Protein AF-A0A957DZ44-F1 (afdb_monomer_lite)

pLDDT: mean 75.0, std 18.74, range [23.91, 95.56]

Radius of gyration: 22.7 Å; chains: 1; bounding box: 51×48×55 Å

Foldseek 3Di:
DPPVVVLVVQLVVLLVVLCVVPNPVCSVVLVVLVVVCVVVCNLVVVCVPDVPDDSSNQSVQLSVLCVVCVVLLCCVQPVVPPVSPVVVLVVQLVLLLVVVVLVVDDPDVVSSVVSNVLSVVLSVCSSVDDDSSSDDDVVVSSVSSVVSSVVVVVVVVVVPPDDPDPPDDDPDDPPPDDDPPPPDAPPPVVVVVLLLVLLVPQPDPLLSVLCCCCPSVVDQLCRVCVVVVHDSVVSVVSPVVSVVSSVVSCVVVVNDPPPDDPDD

Secondary structure (DSSP, 8-state):
--HHHHHHHHHHHHHHHHHHHH-TTTHHHHHHHHHHHHHTTHHHHHHHT-TT--HHHHHHHHHHHHHHHHHHHHIIIII--HHHHHHHHHHHHHHHHHHHHHTT--SSHHHHHHHHHHHHHHHHHHHHSPP-SSS-HHHHHHHHHHHHHHHHHHHHHHHT---SS------SSTTSS-----SS-HHHHHHHHHHHHHHHT-S-HHHHHHHIIIIIS---HHHHHHHHT--HHHHHHHHHHHHHHHHHHHHHTT----S-----

Structure (mmCIF, N/CA/C/O backbone):
data_AF-A0A957DZ44-F1
#
_entry.id   AF-A0A957DZ44-F1
#
loop_
_atom_site.group_PDB
_atom_site.id
_atom_site.type_symbol
_atom_site.label_atom_id
_atom_site.label_alt_id
_atom_site.label_comp_id
_atom_site.label_asym_id
_atom_site.label_entity_id
_atom_site.label_seq_id
_atom_site.pdbx_PDB_ins_code
_atom_site.Cartn_x
_atom_site.Cartn_y
_atom_site.Cartn_z
_atom_site.occupancy
_atom_site.B_iso_or_equiv
_atom_site.auth_seq_id
_atom_site.auth_comp_id
_atom_site.auth_asym_id
_atom_site.auth_atom_id
_atom_site.pdbx_PDB_model_num
ATOM 1 N N . MET A 1 1 ? -19.152 -10.278 29.267 1.00 53.66 1 MET A N 1
ATOM 2 C CA . MET A 1 1 ? -18.902 -9.366 28.132 1.00 53.66 1 MET A CA 1
ATOM 3 C C . MET A 1 1 ? -18.167 -10.138 27.059 1.00 53.66 1 MET A C 1
ATOM 5 O O . MET A 1 1 ? -17.156 -10.763 27.372 1.00 53.66 1 MET A O 1
ATOM 9 N N . CYS A 1 2 ? -18.696 -10.169 25.838 1.00 64.88 2 CYS A N 1
ATOM 10 C CA . CYS A 1 2 ? -17.994 -10.768 24.706 1.00 64.88 2 CYS A CA 1
ATOM 11 C C . CYS A 1 2 ? -16.771 -9.906 24.357 1.00 64.88 2 CYS A C 1
ATOM 13 O O . CYS A 1 2 ? -16.787 -8.695 24.560 1.00 64.88 2 CYS A O 1
ATOM 15 N N . LYS A 1 3 ? -15.705 -10.505 23.805 1.00 66.00 3 LYS A N 1
ATOM 16 C CA . LYS A 1 3 ? -14.488 -9.772 23.383 1.00 66.00 3 LYS A CA 1
ATOM 17 C C . LYS A 1 3 ? -14.791 -8.584 22.456 1.00 66.00 3 LYS A C 1
ATOM 19 O O . LYS A 1 3 ? -14.059 -7.603 22.467 1.00 66.00 3 LYS A O 1
ATOM 24 N N . ASN A 1 4 ? -15.872 -8.681 21.684 1.00 68.69 4 ASN A N 1
ATOM 25 C CA . ASN A 1 4 ? -16.309 -7.640 20.761 1.00 68.69 4 ASN A CA 1
ATOM 26 C C . ASN A 1 4 ? -16.889 -6.410 21.489 1.00 68.69 4 ASN A C 1
ATOM 28 O O . ASN A 1 4 ? -16.606 -5.282 21.103 1.00 68.69 4 ASN A O 1
ATOM 32 N N . ASP A 1 5 ? -17.609 -6.619 22.597 1.00 76.00 5 ASP A N 1
ATOM 33 C CA . ASP A 1 5 ? -18.188 -5.534 23.404 1.00 76.00 5 ASP A CA 1
ATOM 34 C C . ASP A 1 5 ? -17.088 -4.698 24.077 1.00 76.00 5 ASP A C 1
ATOM 36 O O . ASP A 1 5 ? -17.188 -3.477 24.178 1.00 76.00 5 ASP A O 1
ATOM 40 N N . VAL A 1 6 ? -16.007 -5.363 24.504 1.00 80.19 6 VAL A N 1
ATOM 41 C CA . VAL A 1 6 ? -14.833 -4.708 25.105 1.00 80.19 6 VAL A CA 1
ATOM 42 C C . VAL A 1 6 ? -14.108 -3.851 24.068 1.00 80.19 6 VAL A C 1
ATOM 44 O O . VAL A 1 6 ? -13.808 -2.691 24.336 1.00 80.19 6 VAL A O 1
ATOM 47 N N . LEU A 1 7 ? -13.887 -4.386 22.862 1.00 78.88 7 LEU A N 1
ATOM 48 C CA . LEU A 1 7 ? -13.234 -3.649 21.780 1.00 78.88 7 LEU A CA 1
ATOM 49 C C . LEU A 1 7 ? -14.048 -2.417 21.358 1.00 78.88 7 LEU A C 1
ATOM 51 O O . LEU A 1 7 ? -13.484 -1.340 21.182 1.00 78.88 7 LEU A O 1
ATOM 55 N N . GLN A 1 8 ? -15.369 -2.549 21.227 1.00 81.19 8 GLN A N 1
ATOM 56 C CA . GLN A 1 8 ? -16.239 -1.418 20.891 1.00 81.19 8 GLN A CA 1
ATOM 57 C C . GLN A 1 8 ? -16.204 -0.321 21.959 1.00 81.19 8 GLN A C 1
ATOM 59 O O . GLN A 1 8 ? -16.121 0.860 21.619 1.00 81.19 8 GLN A O 1
ATOM 64 N N . PHE A 1 9 ? -16.210 -0.696 23.239 1.00 84.81 9 PHE A N 1
ATOM 65 C CA . PHE A 1 9 ? -16.099 0.260 24.338 1.00 84.81 9 PHE A CA 1
ATOM 66 C C . PHE A 1 9 ? -14.750 1.000 24.333 1.00 84.81 9 PHE A C 1
ATOM 68 O O . PHE A 1 9 ? -14.717 2.223 24.477 1.00 84.81 9 PHE A O 1
ATOM 75 N N . GLU A 1 10 ? -13.642 0.288 24.102 1.00 86.88 10 GLU A N 1
ATOM 76 C CA . GLU A 1 10 ? -12.309 0.894 23.977 1.00 86.88 10 GLU A CA 1
ATOM 77 C C . GLU A 1 10 ? -12.211 1.865 22.791 1.00 86.88 10 GLU A C 1
ATOM 79 O O . GLU A 1 10 ? -11.598 2.930 22.908 1.00 86.88 10 GLU A O 1
ATOM 84 N N . LEU A 1 11 ? -12.825 1.521 21.655 1.00 86.06 11 LEU A N 1
ATOM 85 C CA . LEU A 1 11 ? -12.879 2.397 20.484 1.00 86.06 11 LEU A CA 1
ATOM 86 C C . LEU A 1 11 ? -13.676 3.674 20.775 1.00 86.06 11 LEU A C 1
ATOM 88 O O . LEU A 1 11 ? -13.243 4.757 20.381 1.00 86.06 11 LEU A O 1
ATOM 92 N N . GLU A 1 12 ? -14.793 3.576 21.498 1.00 86.69 12 GLU A N 1
ATOM 93 C CA . GLU A 1 12 ? -15.619 4.743 21.823 1.00 86.69 12 GLU A CA 1
ATOM 94 C C . GLU A 1 12 ? -14.901 5.720 22.760 1.00 86.69 12 GLU A C 1
ATOM 96 O O . GLU A 1 12 ? -14.886 6.926 22.500 1.00 86.69 12 GLU A O 1
ATOM 101 N N . GLN A 1 13 ? -14.208 5.210 23.783 1.00 86.44 13 GLN A N 1
ATOM 102 C CA . GLN A 1 13 ? -13.349 6.048 24.626 1.00 86.44 13 GLN A CA 1
ATOM 103 C C . GLN A 1 13 ? -12.224 6.710 23.819 1.00 86.44 13 GLN A C 1
ATOM 105 O O . GLN A 1 13 ? -11.903 7.883 24.027 1.00 86.44 13 GLN A O 1
ATOM 110 N N . ALA A 1 14 ? -11.636 5.985 22.866 1.00 87.75 14 ALA A N 1
ATOM 111 C CA . ALA A 1 14 ? -10.585 6.530 22.018 1.00 87.75 14 ALA A CA 1
ATOM 112 C C . ALA A 1 14 ? -11.094 7.648 21.093 1.00 87.75 14 ALA A C 1
ATOM 114 O O . ALA A 1 14 ? -10.379 8.630 20.884 1.00 87.75 14 ALA A O 1
ATOM 115 N N . PHE A 1 15 ? -12.323 7.549 20.574 1.00 88.00 15 PHE A N 1
ATOM 116 C CA . PHE A 1 15 ? -12.924 8.623 19.779 1.00 88.00 15 PHE A CA 1
ATOM 117 C C . PHE A 1 15 ? -13.171 9.888 20.601 1.00 88.00 15 PHE A C 1
ATOM 119 O O . PHE A 1 15 ? -12.914 10.979 20.095 1.00 88.00 15 PHE A O 1
ATOM 126 N N . GLN A 1 16 ? -13.600 9.761 21.860 1.00 86.44 16 GLN A N 1
ATOM 127 C CA . GLN A 1 16 ? -13.760 10.912 22.758 1.00 86.44 16 GLN A CA 1
ATOM 128 C C . GLN A 1 16 ? -12.425 11.625 23.006 1.00 86.44 16 GLN A C 1
ATOM 130 O O . GLN A 1 16 ? -12.362 12.851 22.938 1.00 86.44 16 GLN A O 1
ATOM 135 N N . ALA A 1 17 ? -11.342 10.870 23.213 1.00 86.00 17 ALA A N 1
ATOM 136 C CA . ALA A 1 17 ? -10.004 11.444 23.358 1.00 86.00 17 ALA A CA 1
ATOM 137 C C . ALA A 1 17 ? -9.541 12.167 22.077 1.00 86.00 17 ALA A C 1
ATOM 139 O O . ALA A 1 17 ? -9.053 13.292 22.138 1.00 86.00 17 ALA A O 1
ATOM 140 N N . VAL A 1 18 ? -9.756 11.568 20.899 1.00 86.75 18 VAL A N 1
ATOM 141 C CA . VAL A 1 18 ? -9.413 12.208 19.615 1.00 86.75 18 VAL A CA 1
ATOM 142 C C . VAL A 1 18 ? -10.261 13.455 19.347 1.00 86.75 18 VAL A C 1
ATOM 144 O O . VAL A 1 18 ? -9.745 14.416 18.780 1.00 86.75 18 VAL A O 1
ATOM 147 N N . ALA A 1 19 ? -11.527 13.480 19.772 1.00 86.50 19 ALA A N 1
ATOM 148 C CA . ALA A 1 19 ? -12.392 14.655 19.649 1.00 86.50 19 ALA A CA 1
ATOM 149 C C . ALA A 1 19 ? -11.827 15.865 20.409 1.00 86.50 19 ALA A C 1
ATOM 151 O O . ALA A 1 19 ? -11.846 16.980 19.888 1.00 86.50 19 ALA A O 1
ATOM 152 N N . GLN A 1 20 ? -11.275 15.630 21.604 1.00 83.94 20 GLN A N 1
ATOM 153 C CA . GLN A 1 20 ? -10.629 16.667 22.412 1.00 83.94 20 GLN A CA 1
ATOM 154 C C . GLN A 1 20 ? -9.322 17.172 21.781 1.00 83.94 20 GLN A C 1
ATOM 156 O O . GLN A 1 20 ? -9.019 18.357 21.875 1.00 83.94 20 GLN A O 1
ATOM 161 N N . GLU A 1 21 ? -8.560 16.297 21.119 1.00 82.19 21 GLU A N 1
ATOM 162 C CA . GLU A 1 21 ? -7.249 16.634 20.543 1.00 82.19 21 GLU A CA 1
ATOM 163 C C . GLU A 1 21 ? -7.322 17.256 19.136 1.00 82.19 21 GLU A C 1
ATOM 165 O O . GLU A 1 21 ? -6.527 18.137 18.812 1.00 82.19 21 GLU A O 1
ATOM 170 N N . GLN A 1 22 ? -8.231 16.788 18.273 1.00 78.06 22 GLN A N 1
ATOM 171 C CA . GLN A 1 22 ? -8.269 17.149 16.843 1.00 78.06 22 GLN A CA 1
ATOM 172 C C . GLN A 1 22 ? -9.536 17.904 16.419 1.00 78.06 22 GLN A C 1
ATOM 174 O O . GLN A 1 22 ? -9.674 18.261 15.245 1.00 78.06 22 GLN A O 1
ATOM 179 N N . GLY A 1 23 ? -10.440 18.173 17.364 1.00 78.00 23 GLY A N 1
ATOM 180 C CA . GLY A 1 23 ? -11.720 18.832 17.127 1.00 78.00 23 GLY A CA 1
ATOM 181 C C . GLY A 1 23 ? -12.805 17.881 16.611 1.00 78.00 23 GLY A C 1
ATOM 182 O O . GLY A 1 23 ? -12.545 16.891 15.922 1.00 78.00 23 GLY A O 1
ATOM 183 N N . GLU A 1 24 ? -14.060 18.206 16.921 1.00 81.56 24 GLU A N 1
ATOM 184 C CA . GLU A 1 24 ? -15.216 17.333 16.667 1.00 81.56 24 GLU A CA 1
ATOM 185 C C . GLU A 1 24 ? -15.481 17.065 15.176 1.00 81.56 24 GLU A C 1
ATOM 187 O O . GLU A 1 24 ? -16.053 16.038 14.816 1.00 81.56 24 GLU A O 1
ATOM 192 N N . THR A 1 25 ? -15.020 17.940 14.279 1.00 82.81 25 THR A N 1
ATOM 193 C CA . THR A 1 25 ? -15.300 17.847 12.836 1.00 82.81 25 THR A CA 1
ATOM 194 C C . THR A 1 25 ? -14.556 16.708 12.133 1.00 82.81 25 THR A C 1
ATOM 196 O O . THR A 1 25 ? -15.038 16.197 11.122 1.00 82.81 25 THR A O 1
ATOM 199 N N . ALA A 1 26 ? -13.404 16.267 12.652 1.00 82.31 26 ALA A N 1
ATOM 200 C CA . ALA A 1 26 ? -12.625 15.168 12.069 1.00 82.31 26 ALA A CA 1
ATOM 201 C C . ALA A 1 26 ? -13.105 13.778 12.529 1.00 82.31 26 ALA A C 1
ATOM 203 O O . ALA A 1 26 ? -12.857 12.775 11.850 1.00 82.31 26 ALA A O 1
ATOM 204 N N . VAL A 1 27 ? -13.811 13.713 13.661 1.00 88.75 27 VAL A N 1
ATOM 205 C CA . VAL A 1 27 ? -14.208 12.463 14.325 1.00 88.75 27 VAL A CA 1
ATOM 206 C C . VAL A 1 27 ? -15.116 11.588 13.454 1.00 88.75 27 VAL A C 1
ATOM 208 O O . VAL A 1 27 ? -14.831 10.393 13.363 1.00 88.75 27 VAL A O 1
ATOM 211 N N . PRO A 1 28 ? -16.142 12.108 12.744 1.00 90.69 28 PRO A N 1
ATOM 212 C CA . PRO A 1 28 ? -16.987 11.271 11.890 1.00 90.69 28 PRO A CA 1
ATOM 213 C C . PRO A 1 28 ? -16.202 10.576 10.768 1.00 90.69 28 PRO A C 1
ATOM 215 O O . PRO A 1 28 ? -16.413 9.392 10.497 1.00 90.69 28 PRO A O 1
ATOM 218 N N . ALA A 1 29 ? -15.254 11.288 10.146 1.00 89.06 29 ALA A N 1
ATOM 219 C CA . ALA A 1 29 ? -14.416 10.742 9.082 1.00 89.06 29 ALA A CA 1
ATOM 220 C C . ALA A 1 29 ? -13.466 9.658 9.615 1.00 89.06 29 ALA A C 1
ATOM 222 O O . ALA A 1 29 ? -13.389 8.566 9.048 1.00 89.06 29 ALA A O 1
ATOM 223 N N . ILE A 1 30 ? -12.798 9.923 10.742 1.00 90.62 30 ILE A N 1
ATOM 224 C CA . ILE A 1 30 ? -11.904 8.959 11.400 1.00 90.62 30 ILE A CA 1
ATOM 225 C C . ILE A 1 30 ? -12.689 7.725 11.859 1.00 90.62 30 ILE A C 1
ATOM 227 O O . ILE A 1 30 ? -12.254 6.602 11.610 1.00 90.62 30 ILE A O 1
ATOM 231 N N . ARG A 1 31 ? -13.875 7.906 12.451 1.00 91.25 31 ARG A N 1
ATOM 232 C CA . ARG A 1 31 ? -14.763 6.805 12.848 1.00 91.25 31 ARG A CA 1
ATOM 233 C C . ARG A 1 31 ? -15.129 5.933 11.652 1.00 91.25 31 ARG A C 1
ATOM 235 O O . ARG A 1 31 ? -14.992 4.716 11.732 1.00 91.25 31 ARG A O 1
ATOM 242 N N . SER A 1 32 ? -15.515 6.537 10.527 1.00 90.69 32 SER A N 1
ATOM 243 C CA . SER A 1 32 ? -15.778 5.795 9.289 1.00 90.69 32 SER A CA 1
ATOM 244 C C . SER A 1 32 ? -14.557 4.977 8.844 1.00 90.69 32 SER A C 1
ATOM 246 O O . SER A 1 32 ? -14.707 3.823 8.445 1.00 90.69 32 SER A O 1
ATOM 248 N N . ILE A 1 33 ? -13.345 5.540 8.909 1.00 88.00 33 ILE A N 1
ATOM 249 C CA . ILE A 1 33 ? -12.102 4.838 8.535 1.00 88.00 33 ILE A CA 1
ATOM 250 C C . ILE A 1 33 ? -11.857 3.636 9.449 1.00 88.00 33 ILE A C 1
ATOM 252 O O . ILE A 1 33 ? -11.597 2.540 8.955 1.00 88.00 33 ILE A O 1
ATOM 256 N N . ILE A 1 34 ? -11.981 3.826 10.761 1.00 88.25 34 ILE A N 1
ATOM 257 C CA . ILE A 1 34 ? -11.774 2.775 11.761 1.00 88.25 34 ILE A CA 1
ATOM 258 C C . ILE A 1 34 ? -12.770 1.630 11.583 1.00 88.25 34 ILE A C 1
ATOM 260 O O . ILE A 1 34 ? -12.346 0.479 11.562 1.00 88.25 34 ILE A O 1
ATOM 264 N N . LEU A 1 35 ? -14.057 1.925 11.387 1.00 84.25 35 LEU A N 1
ATOM 265 C CA . LEU A 1 35 ? -15.070 0.890 11.159 1.00 84.25 35 LEU A CA 1
ATOM 266 C C . LEU A 1 35 ? -14.764 0.075 9.899 1.00 84.25 35 LEU A C 1
ATOM 268 O O . LEU A 1 35 ? -14.750 -1.148 9.950 1.00 84.25 35 LEU A O 1
ATOM 272 N N . THR A 1 36 ? -14.388 0.731 8.795 1.00 78.50 36 THR A N 1
ATOM 273 C CA . THR A 1 36 ? -13.967 0.004 7.586 1.00 78.50 36 THR A CA 1
ATOM 274 C C . THR A 1 36 ? -12.724 -0.856 7.830 1.00 78.50 36 THR A C 1
ATOM 276 O O . THR A 1 36 ? -12.618 -1.960 7.302 1.00 78.50 36 THR A O 1
ATOM 279 N N . ASN A 1 37 ? -11.757 -0.361 8.605 1.00 78.06 37 ASN A N 1
ATOM 280 C CA . ASN A 1 37 ? -10.547 -1.116 8.922 1.00 78.06 37 ASN A CA 1
ATOM 281 C C . ASN A 1 37 ? -10.847 -2.331 9.811 1.00 78.06 37 ASN A C 1
ATOM 283 O O . ASN A 1 37 ? -10.182 -3.356 9.650 1.00 78.06 37 ASN A O 1
ATOM 287 N N . LEU A 1 38 ? -11.826 -2.215 10.711 1.00 78.75 38 LEU A N 1
ATOM 288 C CA . LEU A 1 38 ? -12.334 -3.315 11.529 1.00 78.75 38 LEU A CA 1
ATOM 289 C C . LEU A 1 38 ? -12.990 -4.380 10.643 1.00 78.75 38 LEU A C 1
ATOM 291 O O . LEU A 1 38 ? -12.579 -5.532 10.675 1.00 78.75 38 LEU A O 1
ATOM 295 N N . ASP A 1 39 ? -13.904 -3.979 9.755 1.00 70.69 39 ASP A N 1
ATOM 296 C CA . ASP A 1 39 ? -14.574 -4.899 8.822 1.00 70.69 39 ASP A CA 1
ATOM 297 C C . ASP A 1 39 ? -13.577 -5.645 7.915 1.00 70.69 39 ASP A C 1
ATOM 299 O O . ASP A 1 39 ? -13.795 -6.789 7.518 1.00 70.69 39 ASP A O 1
ATOM 303 N N . GLN A 1 40 ? -12.449 -5.006 7.591 1.00 67.00 40 GLN A N 1
ATOM 304 C CA . GLN A 1 40 ? -11.365 -5.588 6.794 1.00 67.00 40 GLN A CA 1
ATOM 305 C C . GLN A 1 40 ? -10.357 -6.421 7.612 1.00 67.00 40 GLN A C 1
ATOM 307 O O . GLN A 1 40 ? -9.340 -6.851 7.059 1.00 67.00 40 GLN A O 1
ATOM 312 N N . GLY A 1 41 ? -10.581 -6.627 8.913 1.00 71.94 41 GLY A N 1
ATOM 313 C CA . GLY A 1 41 ? -9.709 -7.421 9.785 1.00 71.94 41 GLY A CA 1
ATOM 314 C C . GLY A 1 41 ? -8.360 -6.762 10.114 1.00 71.94 41 GLY A C 1
ATOM 315 O O . GLY A 1 41 ? -7.409 -7.426 10.552 1.00 71.94 41 GLY A O 1
ATOM 316 N N . ARG A 1 42 ? -8.200 -5.465 9.819 1.00 74.75 42 ARG A N 1
ATOM 317 C CA . ARG A 1 42 ? -6.905 -4.766 9.916 1.00 74.75 42 ARG A CA 1
ATOM 318 C C . ARG A 1 42 ? -6.550 -4.439 11.355 1.00 74.75 42 ARG A C 1
ATOM 320 O O . ARG A 1 42 ? -5.369 -4.482 11.703 1.00 74.75 42 ARG A O 1
ATOM 327 N N . ILE A 1 43 ? -7.553 -4.117 12.167 1.00 78.56 43 ILE A N 1
ATOM 328 C CA . ILE A 1 43 ? -7.370 -3.768 13.578 1.00 78.56 43 ILE A CA 1
ATOM 329 C C . ILE A 1 43 ? -6.950 -5.014 14.349 1.00 78.56 43 ILE A C 1
ATOM 331 O O . ILE A 1 43 ? -5.955 -4.987 15.066 1.00 78.56 43 ILE A O 1
ATOM 335 N N . GLU A 1 44 ? -7.625 -6.133 14.117 1.00 77.00 44 GLU A N 1
ATOM 336 C CA . GLU A 1 44 ? -7.326 -7.434 14.708 1.00 77.00 44 GLU A CA 1
ATOM 337 C C . GLU A 1 44 ? -5.923 -7.899 14.327 1.00 77.00 44 GLU A C 1
ATOM 339 O O . GLU A 1 44 ? -5.146 -8.305 15.190 1.00 77.00 44 GLU A O 1
ATOM 344 N N . THR A 1 45 ? -5.559 -7.767 13.047 1.00 70.31 45 THR A N 1
ATOM 345 C CA . THR A 1 45 ? -4.202 -8.078 12.580 1.00 70.31 45 THR A CA 1
ATOM 346 C C . THR A 1 45 ? -3.167 -7.186 13.267 1.00 70.31 45 THR A C 1
ATOM 348 O O . THR A 1 45 ? -2.112 -7.660 13.687 1.00 70.31 45 THR A O 1
ATOM 351 N N . TRP A 1 46 ? -3.447 -5.889 13.407 1.00 75.00 46 TRP A N 1
ATOM 352 C CA . TRP A 1 46 ? -2.527 -4.955 14.046 1.00 75.00 46 TRP A CA 1
ATOM 353 C C . TRP A 1 46 ? -2.353 -5.250 15.540 1.00 75.00 46 TRP A C 1
ATOM 355 O O . TRP A 1 46 ? -1.211 -5.287 16.001 1.00 75.00 46 TRP A O 1
ATOM 365 N N . LEU A 1 47 ? -3.441 -5.523 16.263 1.00 75.81 47 LEU A N 1
ATOM 366 C CA . LEU A 1 47 ? -3.426 -5.903 17.680 1.00 75.81 47 LEU A CA 1
ATOM 367 C C . LEU A 1 47 ? -2.717 -7.246 17.900 1.00 75.81 47 LEU A C 1
ATOM 369 O O . LEU A 1 47 ? -1.928 -7.383 18.828 1.00 75.81 47 LEU A O 1
ATOM 373 N N . GLY A 1 48 ? -2.920 -8.219 17.009 1.00 70.06 48 GLY A N 1
ATOM 374 C CA . GLY A 1 48 ? -2.323 -9.554 17.120 1.00 70.06 48 GLY A CA 1
ATOM 375 C C . GLY A 1 48 ? -0.808 -9.615 16.891 1.00 70.06 48 GLY A C 1
ATOM 376 O O . GLY A 1 48 ? -0.194 -10.640 17.171 1.00 70.06 48 GLY A O 1
ATOM 377 N N . THR A 1 49 ? -0.186 -8.546 16.384 1.00 65.56 49 THR A N 1
ATOM 378 C CA . THR A 1 49 ? 1.263 -8.544 16.084 1.00 65.56 49 THR A CA 1
ATOM 379 C C . THR A 1 49 ? 2.158 -8.128 17.251 1.00 65.56 49 THR A C 1
ATOM 381 O O . THR A 1 49 ? 3.354 -8.407 17.200 1.00 65.56 49 THR A O 1
ATOM 384 N N . ASP A 1 50 ? 1.628 -7.463 18.280 1.00 69.56 50 ASP A N 1
ATOM 385 C CA . ASP A 1 50 ? 2.401 -7.032 19.453 1.00 69.56 50 ASP A CA 1
ATOM 386 C C . ASP A 1 50 ? 1.473 -6.853 20.661 1.00 69.56 50 ASP A C 1
ATOM 388 O O . ASP A 1 50 ? 0.502 -6.105 20.593 1.00 69.56 50 ASP A O 1
ATOM 392 N N . ALA A 1 51 ? 1.799 -7.493 21.786 1.00 74.75 51 ALA A N 1
ATOM 393 C CA . ALA A 1 51 ? 1.002 -7.453 23.013 1.00 74.75 51 ALA A CA 1
ATOM 394 C C . ALA A 1 51 ? 0.881 -6.050 23.640 1.00 74.75 51 ALA A C 1
ATOM 396 O O . ALA A 1 51 ? 0.014 -5.827 24.481 1.00 74.75 51 ALA A O 1
ATOM 397 N N . ARG A 1 52 ? 1.738 -5.095 23.253 1.00 79.06 52 ARG A N 1
ATOM 398 C CA . ARG A 1 52 ? 1.683 -3.698 23.728 1.00 79.06 52 ARG A CA 1
ATOM 399 C C . ARG A 1 52 ? 0.696 -2.832 22.946 1.00 79.06 52 ARG A C 1
ATOM 401 O O . ARG A 1 52 ? 0.481 -1.674 23.300 1.00 79.06 52 ARG A O 1
ATOM 408 N N . ARG A 1 53 ? 0.142 -3.349 21.849 1.00 84.44 53 ARG A N 1
ATOM 409 C CA . ARG A 1 53 ? -0.773 -2.613 20.980 1.00 84.44 53 ARG A CA 1
ATOM 410 C C . ARG A 1 53 ? -2.185 -2.656 21.536 1.00 84.44 53 ARG A C 1
ATOM 412 O O . ARG A 1 53 ? -2.692 -3.711 21.893 1.00 84.44 53 ARG A O 1
ATOM 419 N N . THR A 1 54 ? -2.821 -1.493 21.569 1.00 90.19 54 THR A N 1
ATOM 420 C CA . THR A 1 54 ? -4.166 -1.313 22.121 1.00 90.19 54 THR A CA 1
ATOM 421 C C . THR A 1 54 ? -5.057 -0.598 21.115 1.00 90.19 54 THR A C 1
ATOM 423 O O . THR A 1 54 ? -4.572 0.203 20.308 1.00 90.19 54 THR A O 1
ATOM 426 N N . ALA A 1 55 ? -6.365 -0.858 21.149 1.00 87.75 55 ALA A N 1
ATOM 427 C CA . ALA A 1 55 ? -7.301 -0.217 20.229 1.00 87.75 55 ALA A CA 1
ATOM 428 C C . ALA A 1 55 ? -7.236 1.327 20.291 1.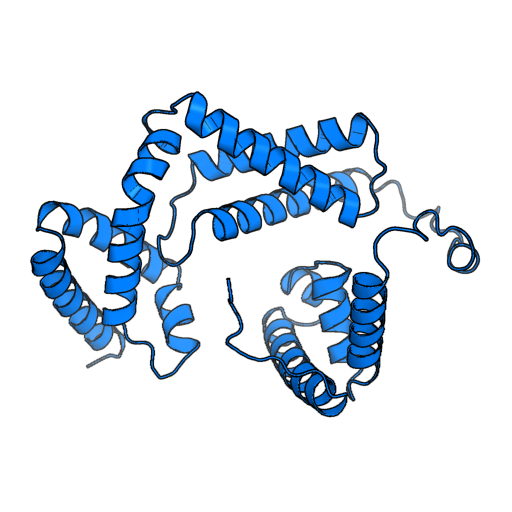00 87.75 55 ALA A C 1
ATOM 430 O O . ALA A 1 55 ? -7.177 1.951 19.227 1.00 87.75 55 ALA A O 1
ATOM 431 N N . PRO A 1 56 ? -7.088 1.969 21.472 1.00 91.44 56 PRO A N 1
ATOM 432 C CA . PRO A 1 56 ? -6.878 3.414 21.541 1.00 91.44 56 PRO A CA 1
ATOM 433 C C . PRO A 1 56 ? -5.606 3.897 20.835 1.00 91.44 56 PRO A C 1
ATOM 435 O O . PRO A 1 56 ? -5.620 4.937 20.175 1.00 91.44 56 PRO A O 1
ATOM 438 N N . ALA A 1 57 ? -4.506 3.142 20.917 1.00 88.44 57 ALA A N 1
ATOM 439 C CA . ALA A 1 57 ? -3.274 3.482 20.207 1.00 88.44 57 ALA A CA 1
ATOM 440 C C . ALA A 1 57 ? -3.442 3.382 18.679 1.00 88.44 57 ALA A C 1
ATOM 442 O O . ALA A 1 57 ? -2.888 4.209 17.952 1.00 88.44 57 ALA A O 1
ATOM 443 N N . TYR A 1 58 ? -4.246 2.432 18.186 1.00 88.00 58 TYR A N 1
ATOM 444 C CA . TYR A 1 58 ? -4.591 2.348 16.764 1.00 88.00 58 TYR A CA 1
ATOM 445 C C . TYR A 1 58 ? -5.420 3.551 16.301 1.00 88.00 58 TYR A C 1
ATOM 447 O O . TYR A 1 58 ? -5.122 4.148 15.268 1.00 88.00 58 TYR A O 1
ATOM 455 N N . VAL A 1 59 ? -6.429 3.947 17.081 1.00 92.31 59 VAL A N 1
ATOM 456 C CA . VAL A 1 59 ? -7.277 5.105 16.762 1.00 92.31 59 VAL A CA 1
ATOM 457 C C . VAL A 1 59 ? -6.450 6.391 16.707 1.00 92.31 59 VAL A C 1
ATOM 459 O O . VAL A 1 59 ? -6.571 7.145 15.742 1.00 92.31 59 VAL A O 1
ATOM 462 N N . ARG A 1 60 ? -5.539 6.609 17.667 1.00 91.25 60 ARG A N 1
ATOM 463 C CA . ARG A 1 60 ? -4.607 7.753 17.635 1.00 91.25 60 ARG A CA 1
ATOM 464 C C . ARG A 1 60 ? -3.686 7.724 16.417 1.00 91.25 60 ARG A C 1
ATOM 466 O O . ARG A 1 60 ? -3.493 8.759 15.783 1.00 91.25 60 ARG A O 1
ATOM 473 N N . LEU A 1 61 ? -3.151 6.554 16.059 1.00 90.12 61 LEU A N 1
ATOM 474 C CA . LEU A 1 61 ? -2.330 6.390 14.855 1.00 90.12 61 LEU A CA 1
ATOM 475 C C . LEU A 1 61 ? -3.106 6.807 13.599 1.00 90.12 61 LEU A C 1
ATOM 477 O O . LEU A 1 61 ? -2.605 7.600 12.801 1.00 90.12 61 LEU A O 1
ATOM 481 N N . VAL A 1 62 ? -4.333 6.308 13.441 1.00 91.31 62 VAL A N 1
ATOM 482 C CA . VAL A 1 62 ? -5.191 6.641 12.298 1.00 91.31 62 VAL A CA 1
ATOM 483 C C . VAL A 1 62 ? -5.545 8.124 12.286 1.00 91.31 62 VAL A C 1
ATOM 485 O O . VAL A 1 62 ? -5.464 8.746 11.231 1.00 91.31 62 VAL A O 1
ATOM 488 N N . ALA A 1 63 ? -5.859 8.720 13.435 1.00 92.38 63 ALA A N 1
ATOM 489 C CA . ALA A 1 63 ? -6.137 10.150 13.543 1.00 92.38 63 ALA A CA 1
ATOM 490 C C . ALA A 1 63 ? -4.922 11.006 13.139 1.00 92.38 63 ALA A C 1
ATOM 492 O O . ALA A 1 63 ? -5.044 11.955 12.361 1.00 92.38 63 ALA A O 1
ATOM 493 N N . GLN A 1 64 ? -3.723 10.648 13.605 1.00 91.38 64 GLN A N 1
ATOM 494 C CA . GLN A 1 64 ? -2.481 11.328 13.228 1.00 91.38 64 GLN A CA 1
ATOM 495 C C . GLN A 1 64 ? -2.236 11.241 11.715 1.00 91.38 64 GLN A C 1
ATOM 497 O O . GLN A 1 64 ? -1.945 12.245 11.062 1.00 91.38 64 GLN A O 1
ATOM 502 N N . LYS A 1 65 ? -2.381 10.045 11.136 1.00 90.94 65 LYS A N 1
ATOM 503 C CA . LYS A 1 65 ? -2.189 9.814 9.698 1.00 90.94 65 LYS A CA 1
ATOM 504 C C . LYS A 1 65 ? -3.272 10.478 8.858 1.00 90.94 65 LYS A C 1
ATOM 506 O O . LYS A 1 65 ? -2.969 10.955 7.767 1.00 90.94 65 LYS A O 1
ATOM 511 N N . TYR A 1 66 ? -4.505 10.538 9.352 1.00 93.38 66 TYR A N 1
ATOM 512 C CA . TYR A 1 66 ? -5.596 11.273 8.723 1.00 93.38 66 TYR A CA 1
ATOM 513 C C . TYR A 1 66 ? -5.242 12.747 8.600 1.00 93.38 66 TYR A C 1
ATOM 515 O O . TYR A 1 66 ? -5.245 13.289 7.499 1.00 93.38 66 TYR A O 1
ATOM 523 N N . THR A 1 67 ? -4.822 13.376 9.694 1.00 91.88 67 THR A N 1
ATOM 524 C CA . THR A 1 67 ? -4.394 14.778 9.667 1.00 91.88 67 THR A CA 1
ATOM 525 C C . THR A 1 67 ? -3.193 14.997 8.746 1.00 91.88 67 THR A C 1
ATOM 527 O O . THR A 1 67 ? -3.178 15.977 8.004 1.00 91.88 67 THR A O 1
ATOM 530 N N . GLN A 1 68 ? -2.247 14.055 8.713 1.00 93.06 68 GLN A N 1
ATOM 531 C CA . GLN A 1 68 ? -1.082 14.113 7.829 1.00 93.06 68 GLN A CA 1
ATOM 532 C C . GLN A 1 68 ? -1.445 14.028 6.335 1.00 93.06 68 GLN A C 1
ATOM 534 O O . GLN A 1 68 ? -0.885 14.768 5.531 1.00 93.06 68 GLN A O 1
ATOM 539 N N . TYR A 1 69 ? -2.336 13.111 5.944 1.00 93.31 69 TYR A N 1
ATOM 540 C CA . TYR A 1 69 ? -2.541 12.760 4.533 1.00 93.31 69 TYR A CA 1
ATOM 541 C C . TYR A 1 69 ? -3.864 13.239 3.933 1.00 93.31 69 TYR A C 1
ATOM 543 O O . TYR A 1 69 ? -3.988 13.200 2.711 1.00 93.31 69 TYR A O 1
ATOM 551 N N . LYS A 1 70 ? -4.834 13.717 4.727 1.00 93.00 70 LYS A N 1
ATOM 552 C CA . LYS A 1 70 ? -6.155 14.130 4.213 1.00 93.00 70 LYS A CA 1
ATOM 553 C C . LYS A 1 70 ? -6.057 15.173 3.099 1.00 93.00 70 LYS A C 1
ATOM 555 O O . LYS A 1 70 ? -6.734 15.030 2.092 1.00 93.00 70 LYS A O 1
ATOM 560 N N . GLY A 1 71 ? -5.194 16.182 3.254 1.00 93.00 71 GLY A N 1
ATOM 561 C CA . GLY A 1 71 ? -5.037 1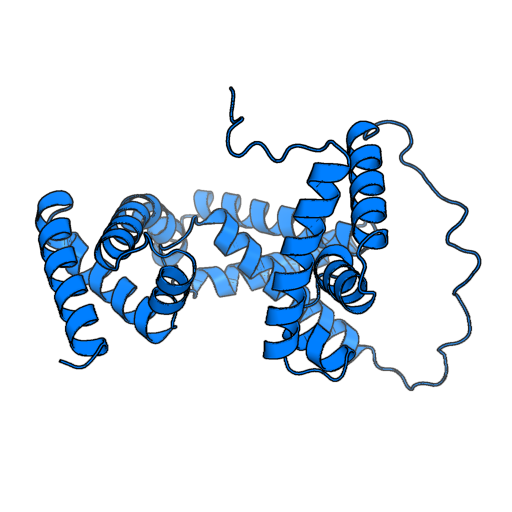7.253 2.263 1.00 93.00 71 GLY A CA 1
ATOM 562 C C . GLY A 1 71 ? -4.405 16.742 0.971 1.00 93.00 71 GLY A C 1
ATOM 563 O O . GLY A 1 71 ? -4.929 16.970 -0.112 1.00 93.00 71 GLY A O 1
ATOM 564 N N . TYR A 1 72 ? -3.334 15.959 1.098 1.00 92.25 72 TYR A N 1
ATOM 565 C CA . TYR A 1 72 ? -2.655 15.342 -0.040 1.00 92.25 72 TYR A CA 1
ATOM 566 C C . TYR A 1 72 ? -3.567 14.375 -0.816 1.00 92.25 72 TYR A C 1
ATOM 568 O O . TYR A 1 72 ? -3.632 14.412 -2.042 1.00 92.25 72 TYR A O 1
ATOM 576 N N . LEU A 1 73 ? -4.330 13.534 -0.112 1.00 91.31 73 LEU A N 1
ATOM 577 C CA . LEU A 1 73 ? -5.282 12.614 -0.740 1.00 91.31 73 LEU A CA 1
ATOM 578 C C . LEU A 1 73 ? -6.472 13.342 -1.364 1.00 91.31 73 LEU A C 1
ATOM 580 O O . LEU A 1 73 ? -6.936 12.924 -2.420 1.00 91.31 73 LEU A O 1
ATOM 584 N N . TYR A 1 74 ? -6.932 14.437 -0.758 1.00 91.75 74 TYR A N 1
ATOM 585 C CA . TYR A 1 74 ? -7.964 15.290 -1.341 1.00 91.75 74 TYR A CA 1
ATOM 586 C C . TYR A 1 74 ? -7.498 15.900 -2.671 1.00 91.75 74 TYR A C 1
ATOM 588 O O . TYR A 1 74 ? -8.215 15.800 -3.668 1.00 91.75 74 TYR A O 1
ATOM 596 N N . GLN A 1 75 ? -6.263 16.409 -2.722 1.00 91.06 75 GLN A N 1
ATOM 597 C CA . GLN A 1 75 ? -5.650 16.929 -3.949 1.00 91.06 75 GLN A CA 1
ATOM 598 C C . GLN A 1 75 ? -5.553 15.868 -5.054 1.00 91.06 75 GLN A C 1
ATOM 600 O O . GLN A 1 75 ? -5.783 16.169 -6.220 1.00 91.06 75 GLN A O 1
ATOM 605 N N . ILE A 1 76 ? -5.254 14.614 -4.705 1.00 89.62 76 ILE A N 1
ATOM 606 C CA . ILE A 1 76 ? -5.121 13.523 -5.685 1.00 89.62 76 ILE A CA 1
ATOM 607 C C . ILE A 1 76 ? -6.476 12.976 -6.142 1.00 89.62 76 ILE A C 1
ATOM 609 O O . ILE A 1 76 ? -6.699 12.802 -7.337 1.00 89.62 76 ILE A O 1
ATOM 613 N N . GLN A 1 77 ? -7.361 12.641 -5.203 1.00 87.12 77 GLN A N 1
ATOM 614 C CA . GLN A 1 77 ? -8.560 11.846 -5.485 1.00 87.12 77 GLN A CA 1
ATOM 615 C C . GLN A 1 77 ? -9.783 12.711 -5.808 1.00 87.12 77 GLN A C 1
ATOM 617 O O . GLN A 1 77 ? -10.630 12.286 -6.596 1.00 87.12 77 GLN A O 1
ATOM 622 N N . VAL A 1 78 ? -9.875 13.910 -5.220 1.00 88.19 78 VAL A N 1
ATOM 623 C CA . VAL A 1 78 ? -11.040 14.797 -5.356 1.00 88.19 78 VAL A CA 1
ATOM 624 C C . VAL A 1 78 ? -10.742 15.949 -6.307 1.00 88.19 78 VAL A C 1
ATOM 626 O O . VAL A 1 78 ? -11.375 16.033 -7.356 1.00 88.19 78 VAL A O 1
ATOM 629 N N . GLU A 1 79 ? -9.766 16.800 -5.979 1.00 88.19 79 GLU A N 1
ATOM 630 C CA . GLU A 1 79 ? -9.417 17.958 -6.821 1.00 88.19 79 GLU A CA 1
ATOM 631 C C . GLU A 1 79 ? -8.711 17.539 -8.110 1.00 88.19 79 GLU A C 1
ATOM 633 O O . GLU A 1 79 ? -8.833 18.219 -9.126 1.00 88.19 79 GLU A O 1
ATOM 638 N N . LYS A 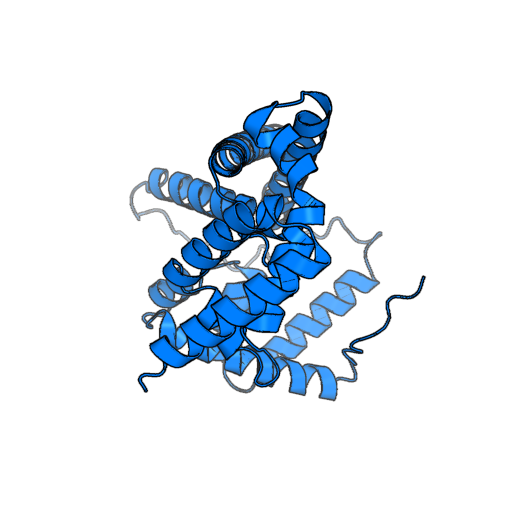1 80 ? -8.001 16.403 -8.076 1.00 86.19 80 LYS A N 1
ATOM 639 C CA . LYS A 1 80 ? -7.166 15.897 -9.175 1.00 86.19 80 LYS A CA 1
ATOM 640 C C . LYS A 1 80 ? -6.183 16.962 -9.663 1.00 86.19 80 LYS A C 1
ATOM 642 O O . LYS A 1 80 ? -5.997 17.157 -10.864 1.00 86.19 80 LYS A O 1
ATOM 647 N N . THR A 1 81 ? -5.562 17.649 -8.710 1.00 89.94 81 THR A N 1
ATOM 648 C CA . THR A 1 81 ? -4.594 18.715 -8.956 1.00 89.94 81 THR A CA 1
ATOM 649 C C . THR A 1 81 ? -3.442 18.175 -9.793 1.00 89.94 81 THR A C 1
ATOM 651 O O . THR A 1 81 ? -2.733 17.259 -9.368 1.00 89.94 81 THR A O 1
ATOM 654 N N . LEU A 1 82 ? -3.267 18.751 -10.986 1.00 88.31 82 LEU A N 1
ATOM 655 C CA . LEU A 1 82 ? -2.380 18.220 -12.021 1.00 88.31 82 LEU A CA 1
ATOM 656 C C . LEU A 1 82 ? -0.940 18.049 -11.522 1.00 88.31 82 LEU A C 1
ATOM 658 O O . LEU A 1 82 ? -0.371 16.978 -11.678 1.00 88.31 82 LEU A O 1
ATOM 662 N N . GLU A 1 83 ? -0.388 19.054 -10.843 1.00 91.12 83 GLU A N 1
ATOM 663 C CA . GLU A 1 83 ? 1.003 19.046 -10.366 1.00 91.12 83 GLU A CA 1
ATOM 664 C C . GLU A 1 83 ? 1.287 17.901 -9.378 1.00 91.12 83 GLU A C 1
ATOM 666 O O . GLU A 1 83 ? 2.266 17.162 -9.505 1.00 91.12 83 GLU A O 1
ATOM 671 N N . VAL A 1 84 ? 0.397 17.717 -8.397 1.00 90.19 84 VAL A N 1
ATOM 672 C CA . VAL A 1 84 ? 0.521 16.664 -7.376 1.00 90.19 84 VAL A CA 1
ATOM 673 C C . VAL A 1 84 ? 0.352 15.288 -8.014 1.00 90.19 84 VAL A C 1
ATOM 675 O O . VAL A 1 84 ? 1.061 14.334 -7.674 1.00 90.19 84 VAL A O 1
ATOM 678 N N . TRP A 1 85 ? -0.579 15.191 -8.961 1.00 92.12 85 TRP A N 1
ATOM 679 C CA . TRP A 1 85 ? -0.847 13.970 -9.698 1.00 92.12 85 TRP A CA 1
ATOM 680 C C . TRP A 1 85 ? 0.321 13.557 -10.595 1.00 92.12 85 TRP A C 1
ATOM 682 O O . TRP A 1 85 ? 0.736 12.400 -10.551 1.00 92.12 85 TRP A O 1
ATOM 692 N N . GLU A 1 86 ? 0.887 14.479 -11.370 1.00 91.50 86 GLU A N 1
ATOM 693 C CA . GLU A 1 86 ? 2.020 14.219 -12.262 1.00 91.50 86 GLU A CA 1
ATOM 694 C C . GLU A 1 86 ? 3.250 13.747 -11.483 1.00 91.50 86 GLU A C 1
ATOM 696 O O . GLU A 1 86 ? 3.892 12.766 -11.872 1.00 91.50 86 GLU A O 1
ATOM 701 N N . ALA A 1 87 ? 3.533 14.369 -10.334 1.00 92.00 87 ALA A N 1
ATOM 702 C CA . ALA A 1 87 ? 4.620 13.948 -9.454 1.00 92.00 87 ALA A CA 1
ATOM 703 C C . ALA A 1 87 ? 4.420 12.515 -8.920 1.00 92.00 87 ALA A C 1
ATOM 705 O O . ALA A 1 87 ? 5.352 11.696 -8.925 1.00 92.00 87 ALA A O 1
ATOM 706 N N . LEU A 1 88 ? 3.196 12.177 -8.494 1.00 92.38 88 LEU A N 1
ATOM 707 C CA . LEU A 1 88 ? 2.854 10.817 -8.072 1.00 92.38 88 LEU A CA 1
ATOM 708 C C . LEU A 1 88 ? 2.970 9.831 -9.239 1.00 92.38 88 LEU A C 1
ATOM 710 O O . LEU A 1 88 ? 3.553 8.756 -9.090 1.00 92.38 88 LEU A O 1
ATOM 714 N N . TYR A 1 89 ? 2.450 10.191 -10.407 1.00 94.56 89 TYR A N 1
ATOM 715 C CA . TYR A 1 89 ? 2.437 9.329 -11.579 1.00 94.56 89 TYR A CA 1
ATOM 716 C C . TYR A 1 89 ? 3.852 9.009 -12.077 1.00 94.56 89 TYR A C 1
ATOM 718 O O . TYR A 1 89 ? 4.177 7.839 -12.297 1.00 94.56 89 TYR A O 1
ATOM 726 N N . ALA A 1 90 ? 4.736 10.008 -12.137 1.00 93.38 90 ALA A N 1
ATOM 727 C CA . ALA A 1 90 ? 6.151 9.813 -12.452 1.00 93.38 90 ALA A CA 1
ATOM 728 C C . ALA A 1 90 ? 6.833 8.860 -11.453 1.00 93.38 90 ALA A C 1
ATOM 730 O O . ALA A 1 90 ? 7.639 8.000 -11.828 1.00 93.38 90 ALA A O 1
ATOM 731 N N . THR A 1 91 ? 6.466 8.960 -10.173 1.00 91.56 91 THR A N 1
ATOM 732 C CA . THR A 1 91 ? 6.951 8.056 -9.123 1.00 91.56 91 THR A CA 1
ATOM 733 C C . THR A 1 91 ? 6.471 6.619 -9.351 1.00 91.56 91 THR A C 1
ATOM 735 O O . THR A 1 91 ? 7.283 5.689 -9.294 1.00 91.56 91 THR A O 1
ATOM 738 N N . LEU A 1 92 ? 5.194 6.421 -9.698 1.00 90.69 92 LEU A N 1
ATOM 739 C CA . LEU A 1 92 ? 4.640 5.106 -10.039 1.00 90.69 92 LEU A CA 1
ATOM 740 C C . LEU A 1 92 ? 5.334 4.495 -11.265 1.00 90.69 92 LEU A C 1
ATOM 742 O O . LEU A 1 92 ? 5.719 3.325 -11.222 1.00 90.69 92 LEU A O 1
ATOM 746 N N 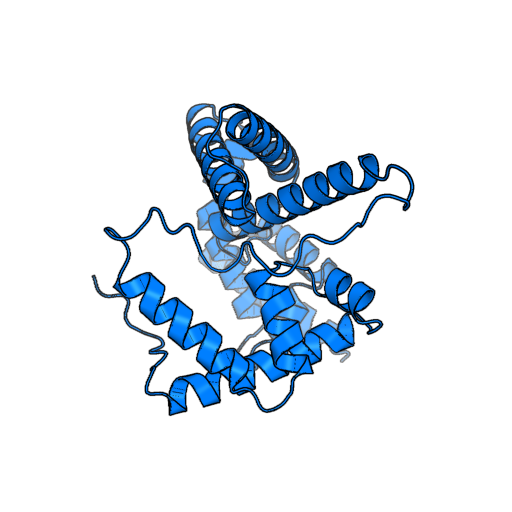. GLN A 1 93 ? 5.565 5.277 -12.325 1.00 95.06 93 GLN A N 1
ATOM 747 C CA . GLN A 1 93 ? 6.299 4.828 -13.516 1.00 95.06 93 GLN A CA 1
ATOM 748 C C . GLN A 1 93 ? 7.721 4.383 -13.165 1.00 95.06 93 GLN A C 1
ATOM 750 O O . GLN A 1 93 ? 8.158 3.305 -13.577 1.00 95.06 93 GLN A O 1
ATOM 755 N N . LYS A 1 94 ? 8.436 5.168 -12.351 1.00 90.25 94 LYS A N 1
ATOM 756 C CA . LYS A 1 94 ? 9.789 4.829 -11.891 1.00 90.25 94 LYS A CA 1
ATOM 757 C C . LYS A 1 94 ? 9.800 3.538 -11.075 1.00 90.25 94 LYS A C 1
ATOM 759 O O . LYS A 1 94 ? 10.672 2.689 -11.278 1.00 90.25 94 LYS A O 1
ATOM 764 N N . TRP A 1 95 ? 8.852 3.368 -10.156 1.00 89.56 95 TRP A N 1
ATOM 765 C CA . TRP A 1 95 ? 8.727 2.143 -9.366 1.00 89.56 95 TRP A CA 1
ATOM 766 C C . TRP A 1 95 ? 8.398 0.927 -10.238 1.00 89.56 95 TRP A C 1
ATOM 768 O O . TRP A 1 95 ? 9.041 -0.111 -10.081 1.00 89.56 95 TRP A O 1
ATOM 778 N N . ALA A 1 96 ? 7.471 1.058 -11.191 1.00 91.00 96 ALA A N 1
ATOM 779 C CA . ALA A 1 96 ? 7.090 -0.011 -12.112 1.00 91.00 96 ALA A CA 1
ATOM 780 C C . ALA A 1 96 ? 8.270 -0.431 -12.992 1.00 91.00 96 ALA A C 1
ATOM 782 O O . ALA A 1 96 ? 8.578 -1.617 -13.104 1.00 91.00 96 ALA A O 1
ATOM 783 N N . TYR A 1 97 ? 8.986 0.544 -13.548 1.00 88.62 97 TYR A N 1
ATOM 784 C CA . TYR A 1 97 ? 10.166 0.303 -14.367 1.00 88.62 97 TYR A CA 1
ATOM 785 C C . TYR A 1 97 ? 11.262 -0.417 -13.576 1.00 88.62 97 TYR A C 1
ATOM 787 O O . TYR A 1 97 ? 11.768 -1.452 -14.004 1.00 88.62 97 TYR A O 1
ATOM 795 N N . ASN A 1 98 ? 11.577 0.062 -12.369 1.00 79.94 98 ASN A N 1
ATOM 796 C CA . ASN A 1 98 ? 12.556 -0.592 -11.500 1.00 79.94 98 ASN A CA 1
ATOM 797 C C . ASN A 1 98 ? 12.121 -2.004 -11.089 1.00 79.94 98 ASN A C 1
ATOM 799 O O . ASN A 1 98 ? 12.962 -2.896 -10.976 1.00 79.94 98 ASN A O 1
ATOM 803 N N . TYR A 1 99 ? 10.824 -2.222 -10.870 1.00 85.12 99 TYR A N 1
ATOM 804 C CA . TYR A 1 99 ? 10.284 -3.547 -10.594 1.00 85.12 99 TYR A CA 1
ATOM 805 C C . TYR A 1 99 ? 10.479 -4.498 -11.783 1.00 85.12 99 TYR A C 1
ATOM 807 O O . TYR A 1 99 ? 10.963 -5.611 -11.586 1.00 85.12 99 TYR A O 1
ATOM 815 N N . LEU A 1 100 ? 10.184 -4.052 -13.006 1.00 86.56 100 LEU A N 1
ATOM 816 C CA . LEU A 1 100 ? 10.396 -4.830 -14.231 1.00 86.56 100 LEU A CA 1
ATOM 817 C C . LEU A 1 100 ? 11.874 -5.165 -14.455 1.00 86.56 100 LEU A C 1
ATOM 819 O O . LEU A 1 100 ? 12.206 -6.312 -14.743 1.00 86.56 100 LEU A O 1
ATOM 823 N N . LEU A 1 101 ? 12.784 -4.213 -14.233 1.00 80.88 101 LEU A N 1
ATOM 824 C CA . LEU A 1 101 ? 14.224 -4.481 -14.325 1.00 80.88 101 LEU A CA 1
ATOM 825 C C . LEU A 1 101 ? 14.683 -5.537 -13.309 1.00 80.88 101 LEU A C 1
ATOM 827 O O . LEU A 1 101 ? 15.494 -6.400 -13.635 1.00 80.88 101 LEU A O 1
ATOM 831 N N . ARG A 1 102 ? 14.132 -5.525 -12.087 1.00 80.44 102 ARG A N 1
ATOM 832 C CA . ARG A 1 102 ? 14.376 -6.584 -11.085 1.00 80.44 102 ARG A CA 1
ATOM 833 C C . ARG A 1 102 ? 13.791 -7.940 -11.491 1.00 80.44 102 ARG A C 1
ATOM 835 O O . ARG A 1 102 ? 14.154 -8.951 -10.900 1.00 80.44 102 ARG A O 1
ATOM 842 N N . LYS A 1 103 ? 12.887 -7.964 -12.470 1.00 82.62 103 LYS A N 1
ATOM 843 C CA . LYS A 1 103 ? 12.302 -9.162 -13.084 1.00 82.62 103 LYS A CA 1
ATOM 844 C C . LYS A 1 103 ? 12.972 -9.538 -14.405 1.00 82.62 103 LYS A C 1
ATOM 846 O O . LYS A 1 103 ? 12.378 -10.257 -15.198 1.00 82.62 103 LYS A O 1
ATOM 851 N N . SER A 1 104 ? 14.207 -9.079 -14.607 1.00 81.00 104 SER A N 1
ATOM 852 C CA . SER A 1 104 ? 15.060 -9.415 -15.751 1.00 81.00 104 SER A CA 1
ATOM 853 C C . SER A 1 104 ? 14.565 -8.891 -17.102 1.00 81.00 104 SER A C 1
ATOM 855 O O . SER A 1 104 ? 15.028 -9.346 -18.143 1.00 81.00 104 SER A O 1
ATOM 857 N N . PHE A 1 105 ? 13.668 -7.901 -17.113 1.00 81.88 105 PHE A N 1
ATOM 858 C CA . PHE A 1 105 ? 13.328 -7.186 -18.342 1.00 81.88 105 PHE A CA 1
ATOM 859 C C . PHE A 1 105 ? 14.506 -6.310 -18.791 1.00 81.88 105 PHE A C 1
ATOM 861 O O . PHE A 1 105 ? 15.213 -5.717 -17.971 1.00 81.88 105 PHE A O 1
ATOM 868 N N . TYR A 1 106 ? 14.703 -6.193 -20.104 1.00 85.19 106 TYR A N 1
ATOM 869 C CA . TYR A 1 106 ? 15.782 -5.388 -20.677 1.00 85.19 106 TYR A CA 1
ATOM 870 C C . TYR A 1 106 ? 15.493 -3.885 -20.590 1.00 85.19 106 TYR A C 1
ATOM 872 O O . TYR A 1 106 ? 14.344 -3.443 -20.646 1.00 85.19 106 TYR A O 1
ATOM 880 N N . ARG A 1 107 ? 16.557 -3.076 -20.519 1.00 89.38 107 ARG A N 1
ATOM 881 C CA . ARG A 1 107 ? 16.476 -1.612 -20.633 1.00 89.38 107 ARG A CA 1
ATOM 882 C C . ARG A 1 107 ? 16.216 -1.228 -22.088 1.00 89.38 107 ARG A C 1
ATOM 884 O O . ARG A 1 107 ? 17.151 -1.009 -22.850 1.00 89.38 107 ARG A O 1
ATOM 891 N N . ASN A 1 108 ? 14.950 -1.187 -22.475 1.00 85.44 108 ASN A N 1
ATOM 892 C CA . ASN A 1 108 ? 14.523 -0.816 -23.818 1.00 85.44 108 ASN A CA 1
ATOM 893 C C . ASN A 1 108 ? 13.204 -0.013 -23.771 1.00 85.44 108 ASN A C 1
ATOM 895 O O . ASN A 1 108 ? 12.546 0.041 -22.723 1.00 85.44 108 ASN A O 1
ATOM 899 N N . PRO A 1 109 ? 12.801 0.616 -24.892 1.00 91.69 109 PRO A N 1
ATOM 900 C CA . PRO A 1 109 ? 11.549 1.367 -24.961 1.00 91.69 109 PRO A CA 1
ATOM 901 C C . PRO A 1 109 ? 10.309 0.522 -24.632 1.00 91.69 109 PRO A C 1
ATOM 903 O O . PRO A 1 109 ? 9.385 1.026 -24.001 1.00 91.69 109 PRO A O 1
ATOM 906 N N . ALA A 1 110 ? 10.311 -0.773 -24.967 1.00 89.62 110 ALA A N 1
ATOM 907 C CA . ALA A 1 110 ? 9.195 -1.675 -24.677 1.00 89.62 110 ALA A CA 1
ATOM 908 C C . ALA A 1 110 ? 8.952 -1.842 -23.165 1.00 89.62 110 ALA A C 1
ATOM 910 O O . ALA A 1 110 ? 7.816 -1.746 -22.705 1.00 89.62 110 ALA A O 1
ATOM 911 N N . THR A 1 111 ? 10.008 -2.007 -22.363 1.00 88.38 111 THR A N 1
ATOM 912 C CA . THR A 1 111 ? 9.907 -2.078 -20.895 1.00 88.38 111 THR A CA 1
ATOM 913 C C . THR A 1 111 ? 9.432 -0.753 -20.299 1.00 88.38 111 THR A C 1
ATOM 915 O O . THR A 1 111 ? 8.679 -0.752 -19.326 1.00 88.38 111 THR A O 1
ATOM 918 N N . SER A 1 112 ? 9.834 0.385 -20.875 1.00 90.81 112 SER A N 1
ATOM 919 C CA . SER A 1 112 ? 9.349 1.706 -20.445 1.00 90.81 112 SER A CA 1
ATOM 920 C C . SER A 1 112 ? 7.858 1.899 -20.747 1.00 90.81 112 SER A C 1
ATOM 922 O O . SER A 1 112 ? 7.109 2.392 -19.897 1.00 90.81 112 SER A O 1
ATOM 924 N N . GLN A 1 113 ? 7.402 1.441 -21.913 1.00 93.31 113 GLN A N 1
ATOM 925 C CA . GLN A 1 113 ? 5.989 1.447 -22.277 1.00 93.31 113 GLN A CA 1
ATOM 926 C C . GLN A 1 113 ? 5.175 0.530 -21.355 1.00 93.31 113 GLN A C 1
ATOM 928 O O . GLN A 1 113 ? 4.158 0.958 -20.816 1.00 93.31 113 GLN A O 1
ATOM 933 N N . LEU A 1 114 ? 5.667 -0.681 -21.078 1.00 93.44 114 LEU A N 1
ATOM 934 C CA . LEU A 1 114 ? 5.021 -1.613 -20.151 1.00 93.44 114 LEU A CA 1
ATOM 935 C C . LEU A 1 114 ? 4.941 -1.049 -18.724 1.00 93.44 114 LEU A C 1
ATOM 937 O O . LEU A 1 114 ? 3.899 -1.133 -18.075 1.00 93.44 114 LEU A O 1
ATOM 941 N N . ALA A 1 115 ? 6.017 -0.416 -18.245 1.00 93.06 115 ALA A N 1
ATOM 942 C CA . ALA A 1 115 ? 6.024 0.279 -16.959 1.00 93.06 115 ALA A CA 1
ATOM 943 C C . ALA A 1 115 ? 4.968 1.392 -16.906 1.00 93.06 115 ALA A C 1
ATOM 945 O O . ALA A 1 115 ? 4.313 1.567 -15.880 1.00 93.06 115 ALA A O 1
ATOM 946 N N . THR A 1 116 ? 4.780 2.114 -18.013 1.00 95.56 116 THR A N 1
ATOM 947 C CA . THR A 1 116 ? 3.748 3.151 -18.141 1.00 95.56 116 THR A CA 1
ATOM 948 C C . THR A 1 116 ? 2.348 2.554 -18.064 1.00 95.56 116 THR A C 1
ATOM 950 O O . THR A 1 116 ? 1.518 3.068 -17.315 1.00 95.56 116 THR A O 1
ATOM 953 N N . THR A 1 117 ? 2.094 1.434 -18.745 1.00 94.44 117 THR A N 1
ATOM 954 C CA . THR A 1 117 ? 0.820 0.707 -18.648 1.00 94.44 117 THR A CA 1
ATOM 955 C C . THR A 1 117 ? 0.523 0.288 -17.208 1.00 94.44 117 THR A C 1
ATOM 957 O O . THR A 1 117 ? -0.552 0.584 -16.689 1.00 94.44 117 THR A O 1
ATOM 960 N N . TYR A 1 118 ? 1.489 -0.322 -16.515 1.00 93.25 118 TYR A N 1
ATOM 961 C CA . TYR A 1 118 ? 1.297 -0.756 -15.125 1.00 93.25 118 TYR A CA 1
ATOM 962 C C . TYR A 1 118 ? 1.104 0.418 -14.165 1.00 93.25 118 TYR A C 1
ATOM 964 O O . TYR A 1 118 ? 0.282 0.341 -13.251 1.00 93.25 118 TYR A O 1
ATOM 972 N N . ALA A 1 119 ? 1.825 1.520 -14.380 1.00 94.31 119 ALA A N 1
ATOM 973 C CA . ALA A 1 119 ? 1.637 2.742 -13.611 1.00 94.31 119 ALA A CA 1
ATOM 974 C C . ALA A 1 119 ? 0.248 3.351 -13.844 1.00 94.31 119 ALA A C 1
ATOM 976 O O . ALA A 1 119 ? -0.380 3.766 -12.874 1.00 94.31 119 ALA A O 1
ATOM 977 N N . THR A 1 120 ? -0.260 3.351 -15.083 1.00 92.12 120 THR A N 1
ATOM 978 C CA . THR A 1 120 ? -1.623 3.816 -15.412 1.00 92.12 120 THR A CA 1
ATOM 979 C C . THR A 1 120 ? -2.675 2.976 -14.696 1.00 92.12 120 THR A C 1
ATOM 981 O O . THR A 1 120 ? -3.583 3.519 -14.068 1.00 92.12 120 THR A O 1
ATOM 984 N N . GLU A 1 121 ? -2.543 1.651 -14.718 1.00 87.25 121 GLU A N 1
ATOM 985 C CA . GLU A 1 121 ? -3.473 0.779 -14.000 1.00 87.25 121 GLU A CA 1
ATOM 986 C C . GLU A 1 121 ? -3.427 0.984 -12.486 1.00 87.25 121 GLU A C 1
ATOM 988 O O . GLU A 1 121 ? -4.472 1.093 -11.839 1.00 87.25 121 GLU A O 1
ATOM 993 N N . ALA A 1 122 ? -2.229 1.072 -11.908 1.00 83.88 122 ALA A N 1
ATOM 994 C CA . ALA A 1 122 ? -2.075 1.332 -10.484 1.00 83.88 122 ALA A CA 1
ATOM 995 C C . ALA A 1 122 ? -2.634 2.701 -10.091 1.00 83.88 122 ALA A C 1
ATOM 997 O O . ALA A 1 122 ? -3.280 2.810 -9.053 1.00 83.88 122 ALA A O 1
ATOM 998 N N . ALA A 1 123 ? -2.445 3.714 -10.934 1.00 88.94 123 ALA A N 1
ATOM 999 C CA . ALA A 1 123 ? -3.024 5.039 -10.780 1.00 88.94 123 ALA A CA 1
ATOM 1000 C C . ALA A 1 123 ? -4.560 4.994 -10.749 1.00 88.94 123 ALA A C 1
ATOM 1002 O O . ALA A 1 123 ? -5.162 5.543 -9.827 1.00 88.94 123 ALA A O 1
ATOM 1003 N N . MET A 1 124 ? -5.200 4.288 -11.687 1.00 84.50 124 MET A N 1
ATOM 1004 C CA . MET A 1 124 ? -6.662 4.131 -11.700 1.00 84.50 124 MET A CA 1
ATOM 1005 C C . MET A 1 124 ? -7.177 3.457 -10.424 1.00 84.50 124 MET A C 1
ATOM 1007 O O . MET A 1 124 ? -8.145 3.923 -9.820 1.00 84.50 124 MET A O 1
ATOM 1011 N N . VAL A 1 125 ? -6.510 2.389 -9.975 1.00 82.56 125 VAL A N 1
ATOM 1012 C CA . VAL A 1 125 ? -6.883 1.705 -8.729 1.00 82.56 125 VAL A CA 1
ATOM 1013 C C . VAL A 1 125 ? -6.643 2.606 -7.518 1.00 82.56 125 VAL A C 1
ATOM 1015 O O . VAL A 1 125 ? -7.481 2.637 -6.627 1.00 82.56 125 VAL A O 1
ATOM 1018 N N . LEU A 1 126 ? -5.549 3.369 -7.482 1.00 83.44 126 LEU A N 1
ATOM 1019 C CA . LEU A 1 126 ? -5.228 4.292 -6.390 1.00 83.44 126 LEU A CA 1
ATOM 1020 C C . LEU A 1 126 ? -6.258 5.421 -6.270 1.00 83.44 126 LEU A C 1
ATOM 1022 O O . LEU A 1 126 ? -6.655 5.754 -5.154 1.00 83.44 126 LEU A O 1
ATOM 1026 N N . LEU A 1 127 ? -6.724 5.976 -7.391 1.00 82.88 127 LEU A N 1
ATOM 1027 C CA . LEU A 1 127 ? -7.757 7.017 -7.404 1.00 82.88 127 LEU A CA 1
ATOM 1028 C C . LEU A 1 127 ? -9.094 6.521 -6.843 1.00 82.88 127 LEU A C 1
ATOM 1030 O O . LEU A 1 127 ? -9.787 7.277 -6.169 1.00 82.88 127 LEU A O 1
ATOM 1034 N N . ALA A 1 128 ? -9.439 5.256 -7.088 1.00 78.94 128 ALA A N 1
ATOM 1035 C CA . ALA A 1 128 ? -10.657 4.637 -6.564 1.00 78.94 128 ALA A CA 1
ATOM 1036 C C . ALA A 1 128 ? -10.478 4.015 -5.165 1.00 78.94 128 ALA A C 1
ATOM 1038 O O . ALA A 1 128 ? -11.459 3.687 -4.495 1.00 78.94 128 ALA A O 1
ATOM 1039 N N . ALA A 1 129 ? -9.239 3.801 -4.720 1.00 78.38 129 ALA A N 1
ATOM 1040 C CA . ALA A 1 129 ? -8.961 3.091 -3.484 1.00 78.38 129 ALA A CA 1
ATOM 1041 C C . ALA A 1 129 ? -9.160 3.978 -2.254 1.00 78.38 129 ALA A C 1
ATOM 1043 O O . ALA A 1 129 ? -8.688 5.112 -2.168 1.00 78.38 129 ALA A O 1
ATOM 1044 N N . ARG A 1 130 ? -9.771 3.395 -1.223 1.00 79.44 130 ARG A N 1
ATOM 1045 C CA . ARG A 1 130 ? -9.822 3.998 0.107 1.00 79.44 130 ARG A CA 1
ATOM 1046 C C . ARG A 1 130 ? -8.489 3.783 0.818 1.00 79.44 130 ARG A C 1
ATOM 1048 O O . ARG A 1 130 ? -8.087 2.645 1.073 1.00 79.44 130 ARG A O 1
ATOM 1055 N N . PHE A 1 131 ? -7.814 4.874 1.163 1.00 83.06 131 PHE A N 1
ATOM 1056 C CA . PHE A 1 131 ? -6.599 4.803 1.964 1.00 83.06 131 PHE A CA 1
ATOM 1057 C C . PHE A 1 131 ? -6.942 4.428 3.421 1.00 83.06 131 PHE A C 1
ATOM 1059 O O . PHE A 1 131 ? -7.830 5.044 4.006 1.00 83.06 131 PHE A O 1
ATOM 1066 N N . PRO A 1 132 ? -6.268 3.432 4.026 1.00 77.62 132 PRO A N 1
ATOM 1067 C CA . PRO A 1 132 ? -6.622 2.926 5.356 1.00 77.62 132 PRO A CA 1
ATOM 1068 C C . PRO A 1 132 ? -6.085 3.768 6.522 1.00 77.62 132 PRO A C 1
ATOM 1070 O O . PRO A 1 132 ? -6.448 3.504 7.663 1.00 77.62 132 PRO A O 1
ATOM 1073 N N . TYR A 1 133 ? -5.194 4.736 6.270 1.00 87.31 133 TYR A N 1
ATOM 1074 C CA . TYR A 1 133 ? -4.600 5.621 7.286 1.00 87.31 133 TYR A CA 1
ATOM 1075 C C . TYR A 1 133 ? -3.887 4.922 8.464 1.00 87.31 133 TYR A C 1
ATOM 1077 O O . TYR A 1 133 ? -3.546 5.559 9.447 1.00 87.31 133 TYR A O 1
ATOM 1085 N N . ASP A 1 134 ? -3.569 3.633 8.365 1.00 79.06 134 ASP A N 1
ATOM 1086 C CA . ASP A 1 134 ? -2.818 2.881 9.387 1.00 79.06 134 ASP A CA 1
ATOM 1087 C C . ASP A 1 134 ? -1.341 2.656 9.018 1.00 79.06 134 ASP A C 1
ATOM 1089 O O . ASP A 1 134 ? -0.612 1.900 9.661 1.00 79.06 134 ASP A O 1
ATOM 1093 N N . ARG A 1 135 ? -0.904 3.292 7.934 1.00 77.94 135 ARG A N 1
ATOM 1094 C CA . ARG A 1 135 ? 0.421 3.170 7.326 1.00 77.94 135 ARG A CA 1
ATOM 1095 C C . ARG A 1 135 ? 0.767 4.461 6.597 1.00 77.94 135 ARG A C 1
ATOM 1097 O O . ARG A 1 135 ? -0.092 5.312 6.391 1.00 77.94 135 ARG A O 1
ATOM 1104 N N . ASN A 1 136 ? 2.020 4.600 6.181 1.00 80.06 136 ASN A N 1
ATOM 1105 C CA . ASN A 1 136 ? 2.427 5.715 5.329 1.00 80.06 136 ASN A CA 1
ATOM 1106 C C . ASN A 1 136 ? 1.900 5.529 3.897 1.00 80.06 136 ASN A C 1
ATOM 1108 O O . ASN A 1 136 ? 1.758 4.395 3.426 1.00 80.06 136 ASN A O 1
ATOM 1112 N N . PHE A 1 137 ? 1.639 6.644 3.211 1.00 82.56 137 PHE A N 1
ATOM 1113 C CA . PHE A 1 137 ? 1.077 6.640 1.860 1.00 82.56 137 PHE A CA 1
ATOM 1114 C C . PHE A 1 137 ? 1.996 5.957 0.839 1.00 82.56 137 PHE A C 1
ATOM 1116 O O . PHE A 1 137 ? 1.564 5.025 0.164 1.00 82.56 137 PHE A O 1
ATOM 1123 N N . GLU A 1 138 ? 3.272 6.349 0.759 1.00 80.12 138 GLU A N 1
ATOM 1124 C CA . GLU A 1 138 ? 4.190 5.809 -0.256 1.00 80.12 138 GLU A CA 1
ATOM 1125 C C . GLU A 1 138 ? 4.366 4.282 -0.169 1.00 80.12 138 GLU A C 1
ATOM 1127 O O . GLU A 1 138 ? 4.176 3.617 -1.189 1.00 80.12 138 GLU A O 1
ATOM 1132 N N . PRO A 1 139 ? 4.633 3.664 1.005 1.00 76.12 139 PRO A N 1
ATOM 1133 C CA . PRO A 1 139 ? 4.709 2.205 1.095 1.00 76.12 139 PRO A CA 1
ATOM 1134 C C . PRO A 1 139 ? 3.407 1.501 0.702 1.00 76.12 139 PRO A C 1
ATOM 1136 O O . PRO A 1 139 ? 3.442 0.414 0.125 1.00 76.12 139 PRO A O 1
ATOM 1139 N N . TRP A 1 140 ? 2.252 2.098 1.008 1.00 83.00 140 TRP A N 1
ATOM 1140 C CA . TRP A 1 140 ? 0.956 1.556 0.604 1.00 83.00 140 TRP A CA 1
ATOM 1141 C C . TRP A 1 140 ? 0.768 1.599 -0.914 1.00 83.00 140 TRP A C 1
ATOM 1143 O O . TRP A 1 140 ? 0.447 0.567 -1.507 1.00 83.00 140 TRP A O 1
ATOM 1153 N N . ALA A 1 141 ? 1.025 2.752 -1.533 1.00 75.81 141 ALA A N 1
ATOM 1154 C CA . ALA A 1 141 ? 0.934 2.943 -2.977 1.00 75.81 141 ALA A CA 1
ATOM 1155 C C . ALA A 1 141 ? 1.923 2.035 -3.724 1.00 75.81 141 ALA A C 1
ATOM 1157 O O . ALA A 1 141 ? 1.571 1.416 -4.727 1.00 75.81 141 ALA A O 1
ATOM 1158 N N . HIS A 1 142 ? 3.133 1.868 -3.187 1.00 77.25 142 HIS A N 1
ATOM 1159 C CA . HIS A 1 142 ? 4.125 0.953 -3.735 1.00 77.25 142 HIS A CA 1
ATOM 1160 C C . HIS A 1 142 ? 3.643 -0.506 -3.681 1.00 77.25 142 HIS A C 1
ATOM 1162 O O . HIS A 1 142 ? 3.724 -1.212 -4.682 1.00 77.25 142 HIS A O 1
ATOM 1168 N N . VAL A 1 143 ? 3.084 -0.975 -2.556 1.00 75.56 143 VAL A N 1
ATOM 1169 C CA . VAL A 1 143 ? 2.518 -2.339 -2.462 1.00 75.56 143 VAL A CA 1
ATOM 1170 C C . VAL A 1 143 ? 1.370 -2.542 -3.452 1.00 75.56 143 VAL A C 1
ATOM 1172 O O . VAL A 1 143 ? 1.308 -3.593 -4.093 1.00 75.56 143 VAL A O 1
ATOM 1175 N N . LEU A 1 144 ? 0.488 -1.550 -3.597 1.00 78.81 144 LEU A N 1
ATOM 1176 C CA . LEU A 1 144 ? -0.587 -1.568 -4.588 1.00 78.81 144 LEU A CA 1
ATOM 1177 C C . LEU A 1 144 ? -0.007 -1.738 -5.995 1.00 78.81 144 LEU A C 1
ATOM 1179 O O . LEU A 1 144 ? -0.381 -2.682 -6.688 1.00 78.81 144 LEU A O 1
ATOM 1183 N N . LEU A 1 145 ? 0.967 -0.908 -6.374 1.00 83.38 145 LEU A N 1
ATOM 1184 C CA . LEU A 1 145 ? 1.638 -0.991 -7.669 1.00 83.38 145 LEU A CA 1
ATOM 1185 C C . LEU A 1 145 ? 2.266 -2.368 -7.910 1.00 83.38 145 LEU A C 1
ATOM 1187 O O . LEU A 1 145 ? 2.042 -2.965 -8.959 1.00 83.38 145 LEU A O 1
ATOM 1191 N N . ILE A 1 146 ? 3.011 -2.911 -6.943 1.00 80.31 146 ILE A N 1
ATOM 1192 C CA . ILE A 1 146 ? 3.625 -4.238 -7.095 1.00 80.31 146 ILE A CA 1
ATOM 1193 C C . ILE A 1 146 ? 2.560 -5.318 -7.325 1.00 80.31 146 ILE A C 1
ATOM 1195 O O . ILE A 1 146 ? 2.773 -6.232 -8.125 1.00 80.31 146 ILE A O 1
ATOM 1199 N N . ASN A 1 147 ? 1.410 -5.229 -6.655 1.00 75.50 147 ASN A N 1
ATOM 1200 C CA . ASN A 1 147 ? 0.316 -6.177 -6.860 1.00 75.50 147 ASN A CA 1
ATOM 1201 C C . ASN A 1 147 ? -0.287 -6.070 -8.268 1.00 75.50 147 ASN A C 1
ATOM 1203 O O . ASN A 1 147 ? -0.607 -7.106 -8.853 1.00 75.50 147 ASN A O 1
ATOM 1207 N N . ILE A 1 148 ? -0.382 -4.860 -8.826 1.00 82.12 148 ILE A N 1
ATOM 1208 C CA . ILE A 1 148 ? -0.810 -4.628 -10.214 1.00 82.12 148 ILE A CA 1
ATOM 1209 C C . ILE A 1 148 ? 0.207 -5.211 -11.194 1.00 82.12 148 ILE A C 1
ATOM 1211 O O . ILE A 1 148 ? -0.166 -6.050 -12.008 1.00 82.12 148 ILE A O 1
ATOM 1215 N N . CYS A 1 149 ? 1.498 -4.891 -11.045 1.00 83.06 149 CYS A N 1
ATOM 1216 C CA . CYS A 1 149 ? 2.555 -5.458 -11.887 1.00 83.06 149 CYS A CA 1
ATOM 1217 C C . CYS A 1 149 ? 2.507 -6.995 -11.889 1.00 83.06 149 CYS A C 1
ATOM 1219 O O . CYS A 1 149 ? 2.557 -7.623 -12.942 1.00 83.06 149 CYS A O 1
ATOM 1221 N N . ARG A 1 150 ? 2.356 -7.621 -10.712 1.00 81.56 150 ARG A N 1
ATOM 1222 C CA . ARG A 1 150 ? 2.216 -9.082 -10.594 1.00 81.56 150 ARG A CA 1
ATOM 1223 C C . ARG A 1 150 ? 0.959 -9.614 -11.277 1.00 81.56 150 ARG A C 1
ATOM 1225 O O . ARG A 1 150 ? 0.999 -10.701 -11.849 1.00 81.56 150 ARG A O 1
ATOM 1232 N N . ARG A 1 151 ? -0.176 -8.924 -11.145 1.00 82.81 151 ARG A N 1
ATOM 1233 C CA . ARG A 1 151 ? -1.441 -9.331 -11.769 1.00 82.81 151 ARG A CA 1
ATOM 1234 C C . ARG A 1 151 ? -1.311 -9.314 -13.287 1.00 82.81 151 ARG A C 1
ATOM 1236 O O . ARG A 1 151 ? -1.599 -10.334 -13.909 1.00 82.81 151 ARG A O 1
ATOM 1243 N N . GLU A 1 152 ? -0.808 -8.223 -13.849 1.00 83.88 152 GLU A N 1
ATOM 1244 C CA . GLU A 1 152 ? -0.682 -8.083 -15.298 1.00 83.88 152 GLU A CA 1
ATOM 1245 C C . GLU A 1 152 ? 0.383 -9.017 -15.876 1.00 83.88 152 GLU A C 1
ATOM 1247 O O . GLU A 1 152 ? 0.119 -9.680 -16.874 1.00 83.88 152 GLU A O 1
ATOM 1252 N N . MET A 1 153 ? 1.517 -9.213 -15.194 1.00 82.44 153 MET A N 1
ATOM 1253 C CA . MET A 1 153 ? 2.507 -10.222 -15.603 1.00 82.44 153 MET A CA 1
ATOM 1254 C C . MET A 1 153 ? 1.939 -11.650 -15.587 1.00 82.44 153 MET A C 1
ATOM 1256 O O . MET A 1 153 ? 2.256 -12.466 -16.451 1.00 82.44 153 MET A O 1
ATOM 1260 N N . ARG A 1 154 ? 1.085 -11.987 -14.609 1.00 77.88 154 ARG A N 1
ATOM 1261 C CA . ARG A 1 154 ? 0.406 -13.294 -14.592 1.00 77.88 154 ARG A CA 1
ATOM 1262 C C . ARG A 1 154 ? -0.594 -13.410 -15.739 1.00 77.88 154 ARG A C 1
ATOM 1264 O O . ARG A 1 154 ? -0.695 -14.474 -16.343 1.00 77.88 154 ARG A O 1
ATOM 1271 N N . ARG A 1 155 ? -1.311 -12.330 -16.053 1.00 75.62 155 ARG A N 1
ATOM 1272 C CA . ARG A 1 155 ? -2.259 -12.278 -17.170 1.00 75.62 155 ARG A CA 1
ATOM 1273 C C . ARG A 1 155 ? -1.553 -12.427 -18.519 1.00 75.62 155 ARG A C 1
ATOM 1275 O O . ARG A 1 155 ? -2.011 -13.223 -19.334 1.00 75.62 155 ARG A O 1
ATOM 1282 N N . SER A 1 156 ? -0.426 -11.745 -18.726 1.00 74.50 156 SER A N 1
ATOM 1283 C CA . SER A 1 156 ? 0.378 -11.869 -19.948 1.00 74.50 156 SER A CA 1
ATOM 1284 C C . SER A 1 156 ? 0.971 -13.269 -20.101 1.00 74.50 156 SER A C 1
ATOM 1286 O O . SER A 1 156 ? 0.931 -13.828 -21.190 1.00 74.50 156 SER A O 1
ATOM 1288 N N . ASN A 1 157 ? 1.445 -13.881 -19.011 1.00 64.06 157 ASN A N 1
ATOM 1289 C CA . ASN A 1 157 ? 1.995 -15.238 -19.060 1.00 64.06 157 ASN A CA 1
ATOM 1290 C C . ASN A 1 157 ? 0.921 -16.305 -19.325 1.00 64.06 157 ASN A C 1
ATOM 1292 O O . ASN A 1 157 ? 1.183 -17.251 -20.060 1.00 64.06 157 ASN A O 1
ATOM 1296 N N . LYS A 1 158 ? -0.296 -16.151 -18.782 1.00 56.81 158 LYS A N 1
ATOM 1297 C CA . LYS A 1 158 ? -1.425 -17.053 -19.080 1.00 56.81 158 LYS A CA 1
ATOM 1298 C C . LYS A 1 158 ? -1.918 -16.918 -20.522 1.00 56.81 158 LYS A C 1
ATOM 1300 O O . LYS A 1 158 ? -2.288 -17.916 -21.124 1.00 56.81 158 LYS A O 1
ATOM 1305 N N . ALA A 1 159 ? -1.886 -15.711 -21.085 1.00 55.69 159 ALA A N 1
ATOM 1306 C CA . ALA A 1 159 ? -2.215 -15.480 -22.493 1.00 55.69 159 ALA A CA 1
ATOM 1307 C C . ALA A 1 159 ? -1.162 -16.054 -23.470 1.00 55.69 159 ALA A C 1
ATOM 1309 O O . ALA A 1 159 ? -1.470 -16.236 -24.642 1.00 55.69 159 ALA A O 1
ATOM 1310 N N . SER A 1 160 ? 0.048 -16.367 -22.985 1.00 46.44 160 SER A N 1
ATOM 1311 C CA . SER A 1 160 ? 1.161 -16.953 -23.751 1.00 46.44 160 SER A CA 1
ATOM 1312 C C . SER A 1 160 ? 1.267 -18.486 -23.671 1.00 46.44 160 SER A C 1
ATOM 1314 O O . SER A 1 160 ? 2.254 -19.036 -24.157 1.00 46.44 160 SER A O 1
ATOM 1316 N N . GLN A 1 161 ? 0.295 -19.201 -23.085 1.00 40.19 161 GLN A N 1
ATOM 1317 C CA . GLN A 1 161 ? 0.277 -20.673 -23.120 1.00 40.19 161 GLN A CA 1
ATOM 1318 C C . GLN A 1 161 ? -0.057 -21.185 -24.535 1.00 40.19 161 GLN A C 1
ATOM 1320 O O . GLN A 1 161 ? -1.202 -21.474 -24.874 1.00 40.19 161 GLN A O 1
ATOM 1325 N N . ILE A 1 162 ? 0.986 -21.263 -25.360 1.00 42.97 162 ILE A N 1
ATOM 1326 C CA . ILE A 1 162 ? 1.109 -22.107 -26.556 1.00 42.97 162 ILE A CA 1
ATOM 1327 C C . ILE A 1 162 ? 1.392 -23.552 -26.068 1.00 42.97 162 ILE A C 1
ATOM 1329 O O . ILE A 1 162 ? 2.044 -23.685 -25.030 1.00 42.97 162 ILE A O 1
ATOM 1333 N N . PRO A 1 163 ? 0.905 -24.619 -26.744 1.00 34.38 163 PRO A N 1
ATOM 1334 C CA . PRO A 1 163 ? 0.959 -26.003 -26.253 1.00 34.38 163 PRO A CA 1
ATOM 1335 C C . PRO A 1 163 ? 2.346 -26.498 -25.814 1.00 34.38 163 PRO A C 1
ATOM 1337 O O . PRO A 1 163 ? 3.371 -26.112 -26.374 1.00 34.38 163 PRO A O 1
ATOM 1340 N N . ASP A 1 164 ? 2.319 -27.397 -24.830 1.00 34.94 164 ASP A N 1
ATOM 1341 C CA . ASP A 1 164 ? 3.383 -27.886 -23.933 1.00 34.94 164 ASP A CA 1
ATOM 1342 C C . ASP A 1 164 ? 4.539 -28.680 -24.595 1.00 34.94 164 ASP A C 1
ATOM 1344 O O . ASP A 1 164 ? 5.200 -29.496 -23.960 1.00 34.94 164 ASP A O 1
ATOM 1348 N N . GLU A 1 165 ? 4.818 -28.472 -25.884 1.00 33.41 165 GLU A N 1
ATOM 1349 C CA . GLU A 1 165 ? 5.729 -29.324 -26.672 1.00 33.41 165 GLU A CA 1
ATOM 1350 C C . GLU A 1 165 ? 7.117 -28.712 -26.932 1.00 33.41 165 GLU A C 1
ATOM 1352 O O . GLU A 1 165 ? 7.887 -29.231 -27.739 1.00 33.41 165 GLU A O 1
ATOM 1357 N N . LYS A 1 166 ? 7.495 -27.619 -26.254 1.00 33.59 166 LYS A N 1
ATOM 1358 C CA . LYS A 1 166 ? 8.803 -26.962 -26.477 1.00 33.59 166 LYS A CA 1
ATOM 1359 C C . LYS A 1 166 ? 9.544 -26.478 -25.228 1.00 33.59 166 LYS A C 1
ATOM 1361 O O . LYS A 1 166 ? 10.335 -25.542 -25.304 1.00 33.59 166 LYS A O 1
ATOM 1366 N N . LEU A 1 167 ? 9.368 -27.147 -24.091 1.00 29.11 167 LEU A N 1
ATOM 1367 C CA . LEU A 1 167 ? 10.293 -27.025 -22.956 1.00 29.11 167 LEU A CA 1
ATOM 1368 C C . LEU A 1 167 ? 11.497 -27.962 -23.156 1.00 29.11 167 LEU A C 1
ATOM 1370 O O . LEU A 1 167 ? 11.684 -28.923 -22.419 1.00 29.11 167 LEU A O 1
ATOM 1374 N N . VAL A 1 168 ? 12.300 -27.697 -24.191 1.00 31.02 168 VAL A N 1
ATOM 1375 C CA . VAL A 1 168 ? 13.583 -28.382 -24.403 1.00 31.02 168 VAL A CA 1
ATOM 1376 C C . VAL A 1 168 ? 14.699 -27.535 -23.793 1.00 31.02 168 VAL A C 1
ATOM 1378 O O . VAL A 1 168 ? 14.957 -26.420 -24.239 1.00 31.02 168 VAL A O 1
ATOM 1381 N N . GLU A 1 169 ? 15.292 -28.090 -22.735 1.00 32.72 169 GLU A N 1
ATOM 1382 C CA . GLU A 1 169 ? 16.699 -27.985 -22.317 1.00 32.72 169 GLU A CA 1
ATOM 1383 C C . GLU A 1 169 ? 17.405 -26.643 -22.562 1.00 32.72 169 GLU A C 1
ATOM 1385 O O . GLU A 1 169 ? 18.072 -26.426 -23.569 1.00 32.72 169 GLU A O 1
ATOM 1390 N N . LEU A 1 170 ? 17.338 -25.753 -21.573 1.00 26.92 170 LEU A N 1
ATOM 1391 C CA . LEU A 1 170 ? 18.183 -24.558 -21.497 1.00 26.92 170 LEU A CA 1
ATOM 1392 C C . LEU A 1 170 ? 18.455 -24.241 -20.021 1.00 26.92 170 LEU A C 1
ATOM 1394 O O . LEU A 1 170 ? 18.038 -23.197 -19.525 1.00 26.92 170 LEU A O 1
ATOM 1398 N N . ASN A 1 171 ? 19.081 -25.170 -19.282 1.00 30.09 171 ASN A N 1
ATOM 1399 C CA . ASN A 1 171 ? 19.301 -24.969 -17.843 1.00 30.09 171 ASN A CA 1
ATOM 1400 C C . ASN A 1 171 ? 20.748 -24.975 -17.329 1.00 30.09 171 ASN A C 1
ATOM 1402 O O . ASN A 1 171 ? 20.927 -24.478 -16.229 1.00 30.09 171 ASN A O 1
ATOM 1406 N N . ASP A 1 172 ? 21.791 -25.388 -18.060 1.00 26.14 172 ASP A N 1
ATOM 1407 C CA . ASP A 1 172 ? 23.098 -25.575 -17.379 1.00 26.14 172 ASP A CA 1
ATOM 1408 C C . ASP A 1 172 ? 24.303 -24.737 -17.847 1.00 26.14 172 ASP A C 1
ATOM 1410 O O . ASP A 1 172 ? 25.305 -24.699 -17.135 1.00 26.14 172 ASP A O 1
ATOM 1414 N N . GLU A 1 173 ? 24.241 -23.956 -18.935 1.00 25.05 173 GLU A N 1
ATOM 1415 C CA . GLU A 1 173 ? 25.441 -23.220 -19.409 1.00 25.05 173 GLU A CA 1
ATOM 1416 C C . GLU A 1 173 ? 25.408 -21.685 -19.288 1.00 25.05 173 GLU A C 1
ATOM 1418 O O . GLU A 1 173 ? 26.456 -21.042 -19.347 1.00 25.05 173 GLU A O 1
ATOM 1423 N N . LEU A 1 174 ? 24.258 -21.055 -19.023 1.00 26.81 174 LEU A N 1
ATOM 1424 C CA . LEU A 1 174 ? 24.156 -19.582 -18.994 1.00 26.81 174 LEU A CA 1
ATOM 1425 C C . LEU A 1 174 ? 24.470 -18.927 -17.636 1.00 26.81 174 LEU A C 1
ATOM 1427 O O . LEU A 1 174 ? 24.560 -17.702 -17.554 1.00 26.81 174 LEU A O 1
ATOM 1431 N N . PHE A 1 175 ? 24.699 -19.705 -16.575 1.00 26.55 175 PHE A N 1
ATOM 1432 C CA . PHE A 1 175 ? 25.007 -19.156 -15.245 1.00 26.55 175 PHE A CA 1
ATOM 1433 C C . PHE A 1 175 ? 26.472 -18.737 -15.045 1.00 26.55 175 PHE A C 1
ATOM 1435 O O . PHE A 1 175 ? 26.787 -18.142 -14.013 1.00 26.55 175 PHE A O 1
ATOM 1442 N N . ARG A 1 176 ? 27.381 -19.006 -15.997 1.00 28.67 176 ARG A N 1
ATOM 1443 C CA . ARG A 1 176 ? 28.826 -18.785 -15.784 1.00 28.67 176 ARG A CA 1
ATOM 1444 C C . ARG A 1 176 ? 29.459 -17.597 -16.502 1.00 28.67 176 ARG A C 1
ATOM 1446 O O . ARG A 1 176 ? 30.554 -17.208 -16.109 1.00 28.67 176 ARG A O 1
ATOM 1453 N N . THR A 1 177 ? 28.813 -16.943 -17.463 1.00 31.08 177 THR A N 1
ATOM 1454 C CA . THR A 1 177 ? 29.466 -15.839 -18.189 1.00 31.08 177 THR A CA 1
ATOM 1455 C C . THR A 1 177 ? 28.474 -14.775 -18.647 1.00 31.08 177 THR A C 1
ATOM 1457 O O . THR A 1 177 ? 27.859 -14.906 -19.697 1.00 31.08 177 THR A O 1
ATOM 1460 N N . SER A 1 178 ? 28.335 -13.692 -17.868 1.00 26.56 178 SER A N 1
ATOM 1461 C CA . SER A 1 178 ? 28.113 -12.306 -18.342 1.00 26.56 178 SER A CA 1
ATOM 1462 C C . SER A 1 178 ? 27.782 -11.379 -17.167 1.00 26.56 178 SER A C 1
ATOM 1464 O O . SER A 1 178 ? 26.622 -11.159 -16.826 1.00 26.56 178 SER A O 1
ATOM 1466 N N . ASN A 1 179 ? 28.816 -10.803 -16.550 1.00 29.53 179 ASN A N 1
ATOM 1467 C CA . ASN A 1 179 ? 28.689 -9.721 -15.575 1.00 29.53 179 ASN A CA 1
ATOM 1468 C C . ASN A 1 179 ? 29.179 -8.401 -16.198 1.00 29.53 179 ASN A C 1
ATOM 1470 O O . ASN A 1 179 ? 30.383 -8.150 -16.193 1.00 29.53 179 ASN A O 1
ATOM 1474 N N . PRO A 1 180 ? 28.290 -7.524 -16.701 1.00 32.16 180 PRO A N 1
ATOM 1475 C CA . PRO A 1 180 ? 28.660 -6.167 -17.086 1.00 32.16 180 PRO A CA 1
ATOM 1476 C C . PRO A 1 180 ? 28.334 -5.153 -15.972 1.00 32.16 180 PRO A C 1
ATOM 1478 O O . PRO A 1 180 ? 27.722 -4.114 -16.220 1.00 32.16 180 PRO A O 1
ATOM 1481 N N . SER A 1 181 ? 28.725 -5.431 -14.721 1.00 31.34 181 SER A N 1
ATOM 1482 C CA . SER A 1 181 ? 28.590 -4.463 -13.618 1.00 31.34 181 SER A CA 1
ATOM 1483 C C . SER A 1 181 ? 29.695 -4.565 -12.556 1.00 31.34 181 SER A C 1
ATOM 1485 O O . SER A 1 181 ? 29.429 -4.614 -11.360 1.00 31.34 181 SER A O 1
ATOM 1487 N N . ALA A 1 182 ? 30.959 -4.558 -12.983 1.00 32.28 182 ALA A N 1
ATOM 1488 C CA . ALA A 1 182 ? 32.113 -4.662 -12.083 1.00 32.28 182 ALA A CA 1
ATOM 1489 C C . ALA A 1 182 ? 32.526 -3.356 -11.359 1.00 32.28 182 ALA A C 1
ATOM 1491 O O . ALA A 1 182 ? 33.481 -3.386 -10.599 1.00 32.28 182 ALA A O 1
ATOM 1492 N N . PHE A 1 183 ? 31.846 -2.211 -11.538 1.00 29.77 183 PHE A N 1
ATOM 1493 C CA . PHE A 1 183 ? 32.399 -0.922 -11.064 1.00 29.77 183 PHE A CA 1
ATOM 1494 C C . PHE A 1 183 ? 31.466 0.013 -10.280 1.00 29.77 183 PHE A C 1
ATOM 1496 O O . PHE A 1 183 ? 31.751 1.206 -10.181 1.00 29.77 183 PHE A O 1
ATOM 1503 N N . ARG A 1 184 ? 30.356 -0.458 -9.687 1.00 35.56 184 ARG A N 1
ATOM 1504 C CA . ARG A 1 184 ? 29.536 0.471 -8.872 1.00 35.56 184 ARG A CA 1
ATOM 1505 C C . ARG A 1 184 ? 28.801 -0.074 -7.645 1.00 35.56 184 ARG A C 1
ATOM 1507 O O . ARG A 1 184 ? 27.963 0.642 -7.120 1.00 35.56 184 ARG A O 1
ATOM 1514 N N . ASN A 1 185 ? 29.079 -1.294 -7.177 1.00 41.12 185 ASN A N 1
ATOM 1515 C CA . ASN A 1 185 ? 28.235 -1.944 -6.159 1.00 41.12 185 ASN A CA 1
ATOM 1516 C C . ASN A 1 185 ? 28.961 -2.997 -5.293 1.00 41.12 185 ASN A C 1
ATOM 1518 O O . ASN A 1 185 ? 28.395 -4.039 -4.978 1.00 41.12 185 ASN A O 1
ATOM 1522 N N . GLN A 1 186 ? 30.214 -2.756 -4.906 1.00 39.31 186 GLN A N 1
ATOM 1523 C CA . GLN A 1 186 ? 31.004 -3.753 -4.168 1.00 39.31 186 GLN A CA 1
ATOM 1524 C C . GLN A 1 186 ? 30.356 -4.118 -2.812 1.00 39.31 186 GLN A C 1
ATOM 1526 O O . GLN A 1 186 ? 30.073 -5.285 -2.562 1.00 39.31 186 GLN A O 1
ATOM 1531 N N . GLY A 1 187 ? 29.912 -3.120 -2.035 1.00 43.81 187 GLY A N 1
ATOM 1532 C CA . GLY A 1 187 ? 29.214 -3.364 -0.763 1.00 43.81 187 GLY A CA 1
ATOM 1533 C C . GLY A 1 187 ? 27.806 -3.974 -0.884 1.00 43.81 187 GLY A C 1
ATOM 1534 O O . GLY A 1 187 ? 27.339 -4.636 0.039 1.00 43.81 187 GLY A O 1
ATOM 1535 N N . SER A 1 188 ? 27.107 -3.803 -2.016 1.00 52.19 188 SER A N 1
ATOM 1536 C CA . SER A 1 188 ? 25.770 -4.395 -2.208 1.00 52.19 188 SER A CA 1
ATOM 1537 C C . SER A 1 188 ? 25.817 -5.821 -2.761 1.00 52.19 188 SER A C 1
ATOM 1539 O O . SER A 1 188 ? 24.874 -6.584 -2.546 1.00 52.19 188 SER A O 1
ATOM 1541 N N . GLN A 1 189 ? 26.913 -6.212 -3.420 1.00 53.31 189 GLN A N 1
ATOM 1542 C CA . GLN A 1 189 ? 27.167 -7.606 -3.783 1.00 53.31 189 GLN A CA 1
ATOM 1543 C C . GLN A 1 189 ? 27.600 -8.427 -2.568 1.00 53.31 189 GLN A C 1
ATOM 1545 O O . GLN A 1 189 ? 27.041 -9.498 -2.356 1.00 53.31 189 GLN A O 1
ATOM 1550 N N . GLU A 1 190 ? 28.503 -7.909 -1.736 1.00 58.88 190 GLU A N 1
ATOM 1551 C CA . GLU A 1 190 ? 28.950 -8.576 -0.502 1.00 58.88 190 GLU A CA 1
ATOM 1552 C C . GLU A 1 190 ? 27.781 -8.867 0.447 1.00 58.88 190 GLU A C 1
ATOM 1554 O O . GLU A 1 190 ? 27.597 -10.006 0.873 1.00 58.88 190 GLU A O 1
ATOM 1559 N N . LEU A 1 191 ? 26.910 -7.879 0.685 1.00 65.06 191 LEU A N 1
ATOM 1560 C CA . LEU A 1 191 ? 25.707 -8.061 1.503 1.00 65.06 191 LEU A CA 1
ATOM 1561 C C . LEU A 1 191 ? 24.733 -9.083 0.894 1.00 65.06 191 LEU A C 1
ATOM 1563 O O . LEU A 1 191 ? 24.084 -9.843 1.613 1.00 65.06 191 LEU A O 1
ATOM 1567 N N . ARG A 1 192 ? 24.620 -9.110 -0.438 1.00 63.75 192 ARG A N 1
ATOM 1568 C CA . ARG A 1 192 ? 23.767 -10.067 -1.148 1.00 63.75 192 ARG A CA 1
ATOM 1569 C C . ARG A 1 192 ? 24.315 -11.491 -1.036 1.00 63.75 192 ARG A C 1
ATOM 1571 O O . ARG A 1 192 ? 23.517 -12.394 -0.805 1.00 63.75 192 ARG A O 1
ATOM 1578 N N . TYR A 1 193 ? 25.624 -11.689 -1.184 1.00 72.81 193 TYR A N 1
ATOM 1579 C CA . TYR A 1 193 ? 26.258 -12.998 -1.005 1.00 72.81 193 TYR A CA 1
ATOM 1580 C C . TYR A 1 193 ? 26.126 -13.483 0.434 1.00 72.81 193 TYR A C 1
ATOM 1582 O O . TYR A 1 193 ? 25.700 -14.613 0.640 1.00 72.81 193 TYR A O 1
ATOM 1590 N N . ALA A 1 194 ? 26.367 -12.608 1.411 1.00 77.88 194 ALA A N 1
ATOM 1591 C CA . ALA A 1 194 ? 26.167 -12.926 2.820 1.00 77.88 194 ALA A CA 1
ATOM 1592 C C . ALA A 1 194 ? 24.722 -13.359 3.112 1.00 77.88 194 ALA A C 1
ATOM 1594 O O . ALA A 1 194 ? 24.500 -14.331 3.828 1.00 77.88 194 ALA A O 1
ATOM 1595 N N . LEU A 1 195 ? 23.724 -12.673 2.538 1.00 77.81 195 LEU A N 1
ATOM 1596 C CA . LEU A 1 195 ? 22.310 -13.016 2.727 1.00 77.81 195 LEU A CA 1
ATOM 1597 C C . LEU A 1 195 ? 21.937 -14.360 2.101 1.00 77.81 195 LEU A C 1
ATOM 1599 O O . LEU A 1 195 ? 21.187 -15.117 2.711 1.00 77.81 195 LEU A O 1
ATOM 1603 N N . VAL A 1 196 ? 22.437 -14.655 0.900 1.00 78.31 196 VAL A N 1
ATOM 1604 C CA . VAL A 1 196 ? 22.218 -15.958 0.255 1.00 78.31 196 VAL A CA 1
ATOM 1605 C C . VAL A 1 196 ? 22.857 -17.068 1.085 1.00 78.31 196 VAL A C 1
ATOM 1607 O O . VAL A 1 196 ? 22.170 -18.021 1.432 1.00 78.31 196 VAL A O 1
ATOM 1610 N N . ASP A 1 197 ? 24.103 -16.880 1.511 1.00 80.75 197 ASP A N 1
ATOM 1611 C CA . ASP A 1 197 ? 24.829 -17.820 2.368 1.00 80.75 197 ASP A CA 1
ATOM 1612 C C . ASP A 1 197 ? 24.136 -18.018 3.733 1.00 80.75 197 ASP A C 1
ATOM 1614 O O . ASP A 1 197 ? 24.068 -19.121 4.271 1.00 80.75 197 ASP A O 1
ATOM 1618 N N . ALA A 1 198 ? 23.546 -16.970 4.313 1.00 84.69 198 ALA A N 1
ATOM 1619 C CA . ALA A 1 198 ? 22.738 -17.088 5.528 1.00 84.69 198 ALA A CA 1
ATOM 1620 C C . ALA A 1 198 ? 21.447 -17.896 5.302 1.00 84.69 198 ALA A C 1
ATOM 1622 O O . ALA A 1 198 ? 21.078 -18.713 6.147 1.00 84.69 198 ALA A O 1
ATOM 1623 N N . ILE A 1 199 ? 20.778 -17.706 4.162 1.00 82.50 199 ILE A N 1
ATOM 1624 C CA . ILE A 1 199 ? 19.588 -18.485 3.796 1.00 82.50 199 ILE A CA 1
ATOM 1625 C C . ILE A 1 199 ? 19.963 -19.954 3.571 1.00 82.50 199 ILE A C 1
ATOM 1627 O O . ILE A 1 199 ? 19.277 -20.823 4.098 1.00 82.50 199 ILE A O 1
ATOM 1631 N N . GLU A 1 200 ? 21.052 -20.239 2.861 1.00 82.69 200 GLU A N 1
ATOM 1632 C CA . GLU A 1 200 ? 21.535 -21.605 2.602 1.00 82.69 200 GLU A CA 1
ATOM 1633 C C . GLU A 1 200 ? 21.965 -22.335 3.883 1.00 82.69 200 GLU A C 1
ATOM 1635 O O . GLU A 1 200 ? 21.816 -23.551 3.984 1.00 82.69 200 GLU A O 1
ATOM 1640 N N . SER A 1 201 ? 22.411 -21.603 4.908 1.00 84.25 201 SER A N 1
ATOM 1641 C CA . SER A 1 201 ? 22.747 -22.180 6.217 1.00 84.25 201 SER A CA 1
ATOM 1642 C C . SER A 1 201 ? 21.545 -22.477 7.129 1.00 84.25 201 SER A C 1
ATOM 1644 O O . SER A 1 201 ? 21.726 -22.975 8.241 1.00 84.25 201 SER A O 1
ATOM 1646 N N . LEU A 1 202 ? 20.306 -22.207 6.699 1.00 86.88 202 LEU A N 1
ATOM 1647 C CA . LEU A 1 202 ? 19.122 -22.581 7.481 1.00 86.88 202 LEU A CA 1
ATOM 1648 C C . LEU A 1 202 ? 18.950 -24.102 7.533 1.00 86.88 202 LEU A C 1
ATOM 1650 O O . LEU A 1 202 ? 18.989 -24.777 6.513 1.00 86.88 202 LEU A O 1
ATOM 1654 N N . SER A 1 203 ? 18.624 -24.639 8.708 1.00 80.62 203 SER A N 1
ATOM 1655 C CA . SER A 1 203 ? 18.520 -26.089 8.945 1.00 80.62 203 SER A CA 1
ATOM 1656 C C . SER A 1 203 ? 17.385 -26.807 8.204 1.00 80.62 203 SER A C 1
ATOM 1658 O O . SER A 1 203 ? 17.352 -28.034 8.172 1.00 80.62 203 SER A O 1
ATOM 1660 N N . GLN A 1 204 ? 16.427 -26.072 7.639 1.00 83.88 204 GLN A N 1
ATOM 1661 C CA . GLN A 1 204 ? 15.251 -26.632 6.977 1.00 83.88 204 GLN A CA 1
ATOM 1662 C C . GLN A 1 204 ? 15.182 -26.149 5.533 1.00 83.88 204 GLN A C 1
ATOM 1664 O O . GLN A 1 204 ? 14.905 -24.977 5.280 1.00 83.88 204 GLN A O 1
ATOM 1669 N N . GLU A 1 205 ? 15.322 -27.070 4.583 1.00 78.94 205 GLU A N 1
ATOM 1670 C CA . GLU A 1 205 ? 15.246 -26.785 3.143 1.00 78.94 205 GLU A CA 1
ATOM 1671 C C . GLU A 1 205 ? 13.924 -26.098 2.758 1.00 78.94 205 GLU A C 1
ATOM 1673 O O . GLU A 1 205 ? 13.896 -25.145 1.984 1.00 78.94 205 GLU A O 1
ATOM 1678 N N . THR A 1 206 ? 12.815 -26.483 3.399 1.00 79.94 206 THR A N 1
ATOM 1679 C CA . THR A 1 206 ? 11.508 -25.837 3.181 1.00 79.94 206 THR A CA 1
ATOM 1680 C C . THR A 1 206 ? 11.475 -24.364 3.606 1.00 79.94 206 THR A C 1
ATOM 1682 O O . THR A 1 206 ? 10.719 -23.577 3.035 1.00 79.94 206 THR A O 1
ATOM 1685 N N . TRP A 1 207 ? 12.288 -23.954 4.583 1.00 86.12 207 TRP A N 1
ATOM 1686 C CA . TRP A 1 207 ? 12.412 -22.552 4.993 1.00 86.12 207 TRP A CA 1
ATOM 1687 C C . TRP A 1 207 ? 13.228 -21.759 3.982 1.00 86.12 207 TRP A C 1
ATOM 1689 O O . TRP A 1 207 ? 12.809 -20.665 3.599 1.00 86.12 207 TRP A O 1
ATOM 1699 N N . GLN A 1 208 ? 14.329 -22.339 3.502 1.00 83.12 208 GLN A N 1
ATOM 1700 C CA . GLN A 1 208 ? 15.134 -21.768 2.423 1.00 83.12 208 GLN A CA 1
ATOM 1701 C C . GLN A 1 208 ? 14.270 -21.542 1.187 1.00 83.12 208 GLN A C 1
ATOM 1703 O O . GLN A 1 208 ? 14.174 -20.424 0.683 1.00 83.12 208 GLN A O 1
ATOM 1708 N N . GLN A 1 209 ? 13.548 -22.583 0.773 1.00 77.25 209 GLN A N 1
ATOM 1709 C CA . GLN A 1 209 ? 12.666 -22.559 -0.380 1.00 77.25 209 GLN A CA 1
ATOM 1710 C C . GLN A 1 209 ? 11.589 -21.478 -0.229 1.00 77.25 209 GLN A C 1
ATOM 1712 O O . GLN A 1 209 ? 11.415 -20.661 -1.128 1.00 77.25 209 GLN A O 1
ATOM 1717 N N . VAL A 1 210 ? 10.905 -21.384 0.917 1.00 83.38 210 VAL A N 1
ATOM 1718 C CA . VAL A 1 210 ? 9.891 -20.33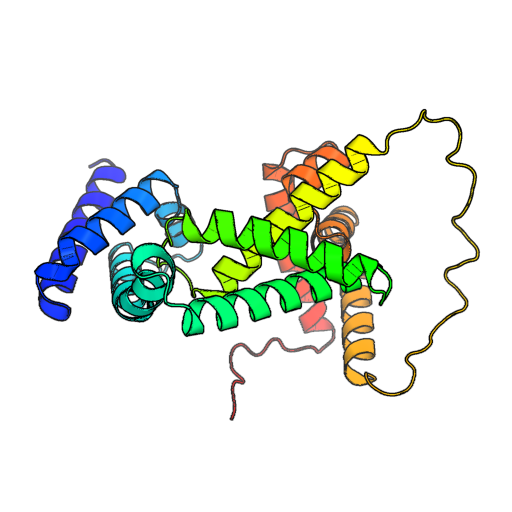6 1.136 1.00 83.38 210 VAL A CA 1
ATOM 1719 C C . VAL A 1 210 ? 10.501 -18.933 1.093 1.00 83.38 210 VAL A C 1
ATOM 1721 O O . VAL A 1 210 ? 9.894 -18.042 0.497 1.00 83.38 210 VAL A O 1
ATOM 1724 N N . LEU A 1 211 ? 11.684 -18.708 1.670 1.00 81.50 211 LEU A N 1
ATOM 1725 C CA . LEU A 1 211 ? 12.348 -17.399 1.644 1.00 81.50 211 LEU A CA 1
ATOM 1726 C C . LEU A 1 211 ? 12.827 -17.023 0.240 1.00 81.50 211 LEU A C 1
ATOM 1728 O O . LEU A 1 211 ? 12.580 -15.900 -0.207 1.00 81.50 211 LEU A O 1
ATOM 1732 N N . LEU A 1 212 ? 13.437 -17.960 -0.485 1.00 77.38 212 LEU A N 1
ATOM 1733 C CA . LEU A 1 212 ? 13.846 -17.772 -1.876 1.00 77.38 212 LEU A CA 1
ATOM 1734 C C . LEU A 1 212 ? 12.628 -17.444 -2.744 1.00 77.38 212 LEU A C 1
ATOM 1736 O O . LEU A 1 212 ? 12.586 -16.413 -3.420 1.00 77.38 212 LEU A O 1
ATOM 1740 N N . LEU A 1 213 ? 11.569 -18.246 -2.655 1.00 73.19 213 LEU A N 1
ATOM 1741 C CA . LEU A 1 213 ? 10.338 -18.027 -3.410 1.00 73.19 213 LEU A CA 1
ATOM 1742 C C . LEU A 1 213 ? 9.654 -16.702 -3.051 1.00 73.19 213 LEU A C 1
ATOM 1744 O O . LEU A 1 213 ? 9.159 -15.979 -3.925 1.00 73.19 213 LEU A O 1
ATOM 1748 N N . ARG A 1 214 ? 9.664 -16.334 -1.771 1.00 76.12 214 ARG A N 1
ATOM 1749 C CA . ARG A 1 214 ? 9.038 -15.106 -1.287 1.00 76.12 214 ARG A CA 1
ATOM 1750 C C . ARG A 1 214 ? 9.806 -13.851 -1.676 1.00 76.12 214 ARG A C 1
ATOM 1752 O O . ARG A 1 214 ? 9.171 -12.879 -2.077 1.00 76.12 214 ARG A O 1
ATOM 1759 N N . TYR A 1 215 ? 11.128 -13.844 -1.547 1.00 71.94 215 TYR A N 1
ATOM 1760 C CA . TYR A 1 215 ? 11.932 -12.624 -1.663 1.00 71.94 215 TYR A CA 1
ATOM 1761 C C . TYR A 1 215 ? 12.679 -12.522 -2.993 1.00 71.94 215 TYR A C 1
ATOM 1763 O O . TYR A 1 215 ? 12.722 -11.439 -3.579 1.00 71.94 215 TYR A O 1
ATOM 1771 N N . PHE A 1 216 ? 13.180 -13.637 -3.527 1.00 64.19 216 PHE A N 1
ATOM 1772 C CA . PHE A 1 216 ? 13.857 -13.665 -4.827 1.00 64.19 216 PHE A CA 1
ATOM 1773 C C . PHE A 1 216 ? 12.834 -13.815 -5.956 1.00 64.19 216 PHE A C 1
ATOM 1775 O O . PHE A 1 216 ? 12.794 -12.998 -6.882 1.00 64.19 216 PHE A O 1
ATOM 1782 N N . HIS A 1 217 ? 11.893 -14.755 -5.827 1.00 52.00 217 HIS A N 1
ATOM 1783 C CA . HIS A 1 217 ? 10.834 -14.929 -6.828 1.00 52.00 217 HIS A CA 1
ATOM 1784 C C . HIS A 1 217 ? 9.626 -14.004 -6.608 1.00 52.00 217 HIS A C 1
ATOM 1786 O O . HIS A 1 217 ? 8.849 -13.778 -7.539 1.00 52.00 217 HIS A O 1
ATOM 1792 N N . ASN A 1 218 ? 9.528 -13.317 -5.461 1.00 50.06 218 ASN A N 1
ATOM 1793 C CA . ASN A 1 218 ? 8.447 -12.371 -5.148 1.00 50.06 218 ASN A CA 1
ATOM 1794 C C . ASN A 1 218 ? 7.042 -12.993 -5.230 1.00 50.06 218 ASN A C 1
ATOM 1796 O O . ASN A 1 218 ? 6.084 -12.275 -5.536 1.00 50.06 218 ASN A O 1
ATOM 1800 N N . LEU A 1 219 ? 6.912 -14.290 -4.953 1.00 57.28 219 LEU A N 1
ATOM 1801 C CA . LEU A 1 219 ? 5.632 -14.993 -4.954 1.00 57.28 219 LEU A CA 1
ATOM 1802 C C . LEU A 1 219 ? 4.783 -14.607 -3.730 1.00 57.28 219 LEU A C 1
ATOM 1804 O O . LEU A 1 219 ? 5.300 -14.278 -2.650 1.00 57.28 219 LEU A O 1
ATOM 1808 N N . SER A 1 220 ? 3.457 -14.583 -3.896 1.00 70.00 220 SER A N 1
ATOM 1809 C CA . SER A 1 220 ? 2.550 -14.433 -2.755 1.00 70.00 220 SER A CA 1
ATOM 1810 C C . SER A 1 220 ? 2.492 -15.735 -1.946 1.00 70.00 220 SER A C 1
ATOM 1812 O O . SER A 1 220 ? 2.792 -16.796 -2.487 1.00 70.00 220 SER A O 1
ATOM 1814 N N . PRO A 1 221 ? 2.094 -15.708 -0.661 1.00 69.38 221 PRO A N 1
ATOM 1815 C CA . PRO A 1 221 ? 1.957 -16.936 0.119 1.00 69.38 221 PRO A CA 1
ATOM 1816 C C . PRO A 1 221 ? 0.943 -17.910 -0.493 1.00 69.38 221 PRO A C 1
ATOM 1818 O O . PRO A 1 221 ? 1.105 -19.114 -0.348 1.00 69.38 221 PRO A O 1
ATOM 1821 N N . ALA A 1 222 ? -0.058 -17.390 -1.213 1.00 63.91 222 ALA A N 1
ATOM 1822 C CA . ALA A 1 222 ? -1.005 -18.190 -1.979 1.00 63.91 222 ALA A CA 1
ATOM 1823 C C . ALA A 1 222 ? -0.351 -18.854 -3.204 1.00 63.91 222 ALA A C 1
ATOM 1825 O O . ALA A 1 222 ? -0.544 -20.045 -3.403 1.00 63.91 222 ALA A O 1
ATOM 1826 N N . ASP A 1 223 ? 0.481 -18.130 -3.962 1.00 56.78 223 ASP A N 1
ATOM 1827 C CA . ASP A 1 223 ? 1.189 -18.710 -5.117 1.00 56.78 223 ASP A CA 1
ATOM 1828 C C . ASP A 1 223 ? 2.226 -19.759 -4.663 1.00 56.78 223 ASP A C 1
ATOM 1830 O O . ASP A 1 223 ? 2.391 -20.797 -5.291 1.00 56.78 223 ASP A O 1
ATOM 1834 N N . ILE A 1 224 ? 2.917 -19.519 -3.540 1.00 71.12 224 ILE A N 1
ATOM 1835 C CA . ILE A 1 224 ? 3.846 -20.499 -2.952 1.00 71.12 224 ILE A CA 1
ATOM 1836 C C . ILE A 1 224 ? 3.073 -21.731 -2.475 1.00 71.12 224 ILE A C 1
ATOM 1838 O O . ILE A 1 224 ? 3.541 -22.850 -2.649 1.00 71.12 224 ILE A O 1
ATOM 1842 N N . ALA A 1 225 ? 1.900 -21.540 -1.873 1.00 71.19 225 ALA A N 1
ATOM 1843 C CA . ALA A 1 225 ? 1.040 -22.626 -1.417 1.00 71.19 225 ALA A CA 1
ATOM 1844 C C . ALA A 1 225 ? 0.599 -23.514 -2.585 1.00 71.19 225 ALA A C 1
ATOM 1846 O O . ALA A 1 225 ? 0.789 -24.726 -2.526 1.00 71.19 225 ALA A O 1
ATOM 1847 N N . GLU A 1 226 ? 0.124 -22.902 -3.668 1.00 61.59 226 GLU A N 1
ATOM 1848 C CA . GLU A 1 226 ? -0.228 -23.583 -4.916 1.00 61.59 226 GLU A CA 1
ATOM 1849 C C . GLU A 1 226 ? 0.971 -24.348 -5.499 1.00 61.59 226 GLU A C 1
ATOM 1851 O O . GLU A 1 226 ? 0.868 -25.537 -5.785 1.00 61.59 226 GLU A O 1
ATOM 1856 N N . MET A 1 227 ? 2.141 -23.709 -5.571 1.00 58.28 227 MET A N 1
ATOM 1857 C CA . MET A 1 227 ? 3.342 -24.304 -6.166 1.00 58.28 227 MET A CA 1
ATOM 1858 C C . MET A 1 227 ? 3.983 -25.408 -5.309 1.00 58.28 227 MET A C 1
ATOM 1860 O O . MET A 1 227 ? 4.649 -26.293 -5.834 1.00 58.28 227 MET A O 1
ATOM 1864 N N . THR A 1 228 ? 3.805 -25.364 -3.987 1.00 69.75 228 THR A N 1
ATOM 1865 C CA . THR A 1 228 ? 4.378 -26.345 -3.044 1.00 69.75 228 THR A CA 1
ATOM 1866 C C . THR A 1 228 ? 3.365 -27.387 -2.564 1.00 69.75 228 THR A C 1
ATOM 1868 O O . THR A 1 228 ? 3.702 -28.213 -1.714 1.00 69.75 228 THR A O 1
ATOM 1871 N N . GLY A 1 229 ? 2.122 -27.346 -3.060 1.00 70.81 229 GLY A N 1
ATOM 1872 C CA . GLY A 1 229 ? 1.040 -28.241 -2.633 1.00 70.81 229 GLY A CA 1
ATOM 1873 C C . GLY A 1 229 ? 0.635 -28.068 -1.162 1.00 70.81 229 GLY A C 1
ATOM 1874 O O . GLY A 1 229 ? 0.161 -29.010 -0.528 1.00 70.81 229 GLY A O 1
ATOM 1875 N N . LYS A 1 230 ? 0.863 -26.885 -0.581 1.00 79.50 230 LYS A N 1
ATOM 1876 C CA . LYS A 1 230 ? 0.559 -26.560 0.823 1.00 79.50 230 LYS A CA 1
ATOM 1877 C C . LYS A 1 230 ? -0.622 -25.600 0.907 1.00 79.50 230 LYS A C 1
ATOM 1879 O O . LYS A 1 230 ? -1.046 -25.017 -0.081 1.00 79.50 230 LYS A O 1
ATOM 1884 N N . THR A 1 231 ? -1.155 -25.389 2.109 1.00 79.06 231 THR A N 1
ATOM 1885 C CA . THR A 1 231 ? -2.170 -24.348 2.321 1.00 79.06 231 THR A CA 1
ATOM 1886 C C . THR A 1 231 ? -1.510 -22.971 2.486 1.00 79.06 231 THR A C 1
ATOM 1888 O O . THR A 1 231 ? -0.409 -22.884 3.042 1.00 79.06 231 THR A O 1
ATOM 1891 N N . PRO A 1 232 ? -2.173 -21.864 2.096 1.00 70.00 232 PRO A N 1
ATOM 1892 C CA . PRO A 1 232 ? -1.647 -20.512 2.312 1.00 70.00 232 PRO A CA 1
ATOM 1893 C C . PRO A 1 232 ? -1.283 -20.244 3.777 1.00 70.00 232 PRO A C 1
ATOM 1895 O O . PRO A 1 232 ? -0.232 -19.675 4.066 1.00 70.00 232 PRO A O 1
ATOM 1898 N N . SER A 1 233 ? -2.102 -20.731 4.716 1.00 74.12 233 SER A N 1
ATOM 1899 C CA . SER A 1 233 ? -1.854 -20.602 6.157 1.00 74.12 233 SER A CA 1
ATOM 1900 C C . SER A 1 233 ? -0.592 -21.350 6.611 1.00 74.12 233 SER A C 1
ATOM 1902 O O . SER A 1 233 ? 0.145 -20.857 7.465 1.00 74.12 233 SER A O 1
ATOM 1904 N N . ALA A 1 234 ? -0.298 -22.513 6.017 1.00 78.81 234 ALA A N 1
ATOM 1905 C CA . ALA A 1 234 ? 0.942 -23.240 6.277 1.00 78.81 234 ALA A CA 1
ATOM 1906 C C . ALA A 1 234 ? 2.167 -22.476 5.750 1.00 78.81 234 ALA A C 1
ATOM 1908 O O . ALA A 1 234 ? 3.187 -22.430 6.435 1.00 78.81 234 ALA A O 1
ATOM 1909 N N . ILE A 1 235 ? 2.057 -21.814 4.592 1.00 85.69 235 ILE A N 1
ATOM 1910 C CA . ILE A 1 235 ? 3.130 -20.962 4.060 1.00 85.69 235 ILE A CA 1
ATOM 1911 C C . ILE A 1 235 ? 3.382 -19.743 4.945 1.00 85.69 235 ILE A C 1
ATOM 1913 O O . ILE A 1 235 ? 4.540 -19.411 5.183 1.00 85.69 235 ILE A O 1
ATOM 1917 N N . TYR A 1 236 ? 2.341 -19.103 5.488 1.00 81.44 236 TYR A N 1
ATOM 1918 C CA . TYR A 1 236 ? 2.519 -18.010 6.453 1.00 81.44 236 TYR A CA 1
ATOM 1919 C C . TYR A 1 236 ? 3.308 -18.458 7.690 1.00 81.44 236 TYR A C 1
ATOM 1921 O O . TYR A 1 236 ? 4.259 -17.784 8.089 1.00 81.44 236 TYR A O 1
ATOM 1929 N N . ASN A 1 237 ? 2.964 -19.620 8.251 1.00 83.25 237 ASN A N 1
ATOM 1930 C CA . ASN A 1 237 ? 3.668 -20.183 9.404 1.00 83.25 237 ASN A CA 1
ATOM 1931 C C . ASN A 1 237 ? 5.113 -20.579 9.071 1.00 83.25 237 ASN A C 1
ATOM 1933 O O . ASN A 1 237 ? 6.019 -20.303 9.858 1.00 83.25 237 ASN A O 1
ATOM 1937 N N . LEU A 1 238 ? 5.347 -21.196 7.909 1.00 86.69 238 LEU A N 1
ATOM 1938 C CA . LEU A 1 238 ? 6.691 -21.552 7.447 1.00 86.69 238 LEU A CA 1
ATOM 1939 C C . LEU A 1 238 ? 7.548 -20.310 7.218 1.00 86.69 238 LEU A C 1
ATOM 1941 O O . LEU A 1 238 ? 8.677 -20.263 7.686 1.00 86.69 238 LEU A O 1
ATOM 1945 N N . HIS A 1 239 ? 6.995 -19.282 6.579 1.00 87.50 239 HIS A N 1
ATOM 1946 C CA . HIS A 1 239 ? 7.680 -18.014 6.363 1.00 87.50 239 HIS A CA 1
ATOM 1947 C C . HIS A 1 239 ? 8.048 -17.332 7.685 1.00 87.50 239 HIS A C 1
ATOM 1949 O O . HIS A 1 239 ? 9.163 -16.840 7.838 1.00 87.50 239 HIS A O 1
ATOM 1955 N N . PHE A 1 240 ? 7.130 -17.307 8.655 1.00 85.44 240 PHE A N 1
ATOM 1956 C CA . PHE A 1 240 ? 7.398 -16.736 9.975 1.00 85.44 240 PHE A CA 1
ATOM 1957 C C . PHE A 1 240 ? 8.551 -17.462 10.685 1.00 85.44 240 PHE A C 1
ATOM 1959 O O . PHE A 1 240 ? 9.479 -16.810 11.162 1.00 85.44 240 PHE A O 1
ATOM 1966 N N . LYS A 1 241 ? 8.531 -18.802 10.694 1.00 86.56 241 LYS A N 1
ATOM 1967 C CA . LYS A 1 241 ? 9.606 -19.622 11.278 1.00 86.56 241 LYS A CA 1
ATOM 1968 C C . LYS A 1 241 ? 10.936 -19.439 10.544 1.00 86.56 241 LYS A C 1
ATOM 1970 O O . LYS A 1 241 ? 11.959 -19.249 11.191 1.00 86.56 241 LYS A O 1
ATOM 1975 N N . ALA A 1 242 ? 10.904 -19.411 9.214 1.00 87.12 242 ALA A N 1
ATOM 1976 C CA . ALA A 1 242 ? 12.075 -19.189 8.375 1.00 87.12 242 ALA A CA 1
ATOM 1977 C C . ALA A 1 242 ? 12.731 -17.827 8.650 1.00 87.12 242 ALA A C 1
ATOM 1979 O O . ALA A 1 242 ? 13.946 -17.741 8.777 1.00 87.12 242 ALA A O 1
ATOM 1980 N N . MET A 1 243 ? 11.931 -16.767 8.809 1.00 86.81 243 MET A N 1
ATOM 1981 C CA . MET A 1 243 ? 12.431 -15.432 9.150 1.00 86.81 243 MET A CA 1
ATOM 1982 C C . MET A 1 243 ? 13.025 -15.355 10.559 1.00 86.81 243 MET A C 1
ATOM 1984 O O . MET A 1 243 ? 13.982 -14.613 10.764 1.00 86.81 243 MET A O 1
ATOM 1988 N N . ALA A 1 244 ? 12.456 -16.078 11.529 1.00 86.69 244 ALA A N 1
ATOM 1989 C CA . ALA A 1 244 ? 13.018 -16.158 12.875 1.00 86.69 244 ALA A CA 1
ATOM 1990 C C . ALA A 1 244 ? 14.381 -16.865 12.852 1.00 86.69 244 ALA A C 1
ATOM 1992 O O . ALA A 1 244 ? 15.360 -16.305 13.328 1.00 86.69 244 ALA A O 1
ATOM 1993 N N . ALA A 1 245 ? 14.462 -18.027 12.200 1.00 86.06 245 ALA A N 1
ATOM 1994 C CA . ALA A 1 245 ? 15.708 -18.775 12.058 1.00 86.06 245 ALA A CA 1
ATOM 1995 C C . ALA A 1 245 ? 16.781 -17.994 11.281 1.00 86.06 245 ALA A C 1
ATOM 1997 O O . ALA A 1 245 ? 17.944 -17.996 11.668 1.00 86.06 245 ALA A O 1
ATOM 1998 N N . LEU A 1 246 ? 16.392 -17.268 10.226 1.00 88.06 246 LEU A N 1
ATOM 1999 C CA . LEU A 1 246 ? 17.324 -16.444 9.456 1.00 88.06 246 LEU A CA 1
ATOM 2000 C C . LEU A 1 246 ? 17.935 -15.331 10.301 1.00 88.06 246 LEU A C 1
ATOM 2002 O O . LEU A 1 246 ? 19.100 -15.013 10.112 1.00 88.06 246 LEU A O 1
ATOM 2006 N N . ARG A 1 247 ? 17.177 -14.746 11.235 1.00 85.69 247 ARG A N 1
ATOM 2007 C CA . ARG A 1 247 ? 17.717 -13.724 12.140 1.00 85.69 247 ARG A CA 1
ATOM 2008 C C . ARG A 1 247 ? 18.784 -14.290 13.063 1.00 85.69 247 ARG A C 1
ATOM 2010 O O . ARG A 1 247 ? 19.817 -13.650 13.194 1.00 85.69 247 ARG A O 1
ATOM 2017 N N . GLU A 1 248 ? 18.555 -15.459 13.653 1.00 86.50 248 GLU A N 1
ATOM 2018 C CA . GLU A 1 248 ? 19.547 -16.105 14.525 1.00 86.50 248 GLU A CA 1
ATOM 2019 C C . GLU A 1 248 ? 20.851 -16.364 13.763 1.00 86.50 248 GLU A C 1
ATOM 2021 O O . GLU A 1 248 ? 21.908 -15.882 14.160 1.00 86.50 248 GLU A O 1
ATOM 2026 N N . VAL A 1 249 ? 20.757 -16.987 12.585 1.00 86.25 249 VAL A N 1
ATOM 2027 C CA . VAL A 1 249 ? 21.912 -17.249 11.709 1.00 86.25 249 VAL A CA 1
ATOM 2028 C C . VAL A 1 249 ? 22.617 -15.956 11.277 1.00 86.25 249 VAL A C 1
ATOM 2030 O O . VAL A 1 249 ? 23.843 -15.895 11.205 1.00 86.25 249 VAL A O 1
ATOM 2033 N N . TRP A 1 250 ? 21.856 -14.899 10.986 1.00 84.06 250 TRP A N 1
ATOM 2034 C CA . TRP A 1 250 ? 22.402 -13.596 10.604 1.00 84.06 250 TRP A CA 1
ATOM 2035 C C . TRP A 1 250 ? 23.197 -12.949 11.745 1.00 84.06 250 TRP A C 1
ATOM 2037 O O . TRP A 1 250 ? 24.281 -12.411 11.512 1.00 84.06 250 TRP A O 1
ATOM 2047 N N . HIS A 1 251 ? 22.690 -13.053 12.977 1.00 82.75 251 HIS A N 1
ATOM 2048 C CA . HIS A 1 251 ? 23.374 -12.583 14.179 1.00 82.75 251 HIS A CA 1
ATOM 2049 C C . HIS A 1 251 ? 24.624 -13.416 14.497 1.00 82.75 251 HIS A C 1
ATOM 2051 O O . HIS A 1 251 ? 25.668 -12.838 14.797 1.00 82.75 251 HIS A O 1
ATOM 2057 N N . GLU A 1 252 ? 24.563 -14.744 14.371 1.00 81.06 252 GLU A N 1
ATOM 2058 C CA . GLU A 1 252 ? 25.716 -15.641 14.562 1.00 81.06 252 GLU A CA 1
ATOM 2059 C C . GLU A 1 252 ? 26.859 -15.345 13.580 1.00 81.06 252 GLU A C 1
ATOM 2061 O O . GLU A 1 252 ? 28.031 -15.406 13.953 1.00 81.06 252 GLU A O 1
ATOM 2066 N N . LYS A 1 253 ? 26.536 -14.941 12.345 1.00 77.69 253 LYS A N 1
ATOM 2067 C CA . LYS A 1 253 ? 27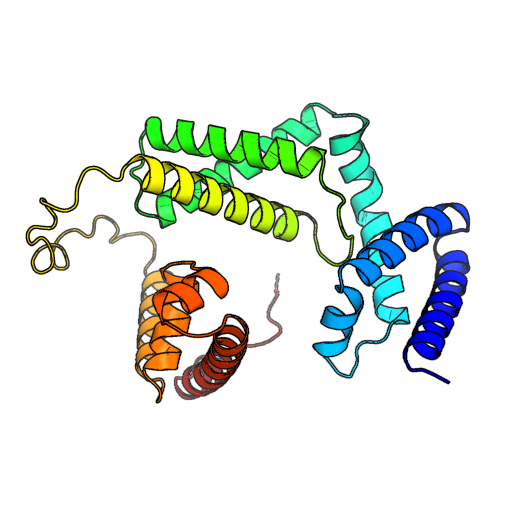.515 -14.517 11.327 1.00 77.69 253 LYS A CA 1
ATOM 2068 C C . LYS A 1 253 ? 28.088 -13.106 11.560 1.00 77.69 253 LYS A C 1
ATOM 2070 O O . LYS A 1 253 ? 28.835 -12.606 10.724 1.00 77.69 253 LYS A O 1
ATOM 2075 N N . GLY A 1 254 ? 27.770 -12.465 12.687 1.00 76.12 254 GLY A N 1
ATOM 2076 C CA . GLY A 1 254 ? 28.331 -11.171 13.091 1.00 76.12 254 GLY A CA 1
ATOM 2077 C C . GLY A 1 254 ? 27.634 -9.951 12.483 1.00 76.12 254 GLY A C 1
ATOM 2078 O O . GLY A 1 254 ? 28.111 -8.828 12.653 1.00 76.12 254 GLY A O 1
ATOM 2079 N N . TYR A 1 255 ? 26.498 -10.134 11.802 1.00 71.44 255 TYR A N 1
ATOM 2080 C CA . TYR A 1 255 ? 25.709 -9.027 11.272 1.00 71.44 255 TYR A CA 1
ATOM 2081 C C . TYR A 1 255 ? 24.659 -8.579 12.296 1.00 71.44 255 TYR A C 1
ATOM 2083 O O . TYR A 1 255 ? 23.635 -9.231 12.502 1.00 71.44 255 TYR A O 1
ATOM 2091 N N . ASN A 1 256 ? 24.878 -7.424 12.929 1.00 65.19 256 ASN A N 1
ATOM 2092 C CA . ASN A 1 256 ? 23.915 -6.858 13.872 1.00 65.19 256 ASN A CA 1
ATOM 2093 C C . ASN A 1 256 ? 22.821 -6.058 13.160 1.00 65.19 256 ASN A C 1
ATOM 2095 O O . ASN A 1 256 ? 23.079 -5.045 12.511 1.00 65.19 256 ASN A O 1
ATOM 2099 N N . TYR A 1 257 ? 21.571 -6.486 13.338 1.00 51.50 257 TYR A N 1
ATOM 2100 C CA . TYR A 1 257 ? 20.408 -5.657 13.043 1.00 51.50 257 TYR A CA 1
ATOM 2101 C C . TYR A 1 257 ? 20.203 -4.668 14.195 1.00 51.50 257 TYR A C 1
ATOM 2103 O O . TYR A 1 257 ? 19.401 -4.909 15.098 1.00 51.50 257 TYR A O 1
ATOM 2111 N N . ASP A 1 258 ? 20.945 -3.562 14.191 1.00 43.34 258 ASP A N 1
ATOM 2112 C CA . ASP A 1 258 ? 20.707 -2.503 15.166 1.00 43.34 258 ASP A CA 1
ATOM 2113 C C . ASP A 1 258 ? 19.381 -1.812 14.819 1.00 43.34 258 ASP A C 1
ATOM 2115 O O . ASP A 1 258 ? 19.232 -1.153 13.784 1.00 43.34 258 ASP A O 1
ATOM 2119 N N . ARG A 1 259 ? 18.359 -1.996 15.663 1.00 42.94 259 ARG A N 1
ATOM 2120 C CA . ARG A 1 259 ? 17.111 -1.224 15.578 1.00 42.94 259 ARG A CA 1
ATOM 2121 C C . ARG A 1 259 ? 17.386 0.202 16.065 1.00 42.94 259 ARG A C 1
ATOM 2123 O O . ARG A 1 259 ? 16.895 0.583 17.122 1.00 42.94 259 ARG A O 1
ATOM 2130 N N . GLY A 1 260 ? 18.147 0.995 15.315 1.00 38.59 260 GLY A N 1
ATOM 2131 C CA . GLY A 1 260 ? 18.371 2.390 15.693 1.00 38.59 260 GLY A CA 1
ATOM 2132 C C . GLY A 1 260 ? 19.665 3.028 15.214 1.00 38.59 260 GLY A C 1
ATOM 2133 O O . GLY A 1 260 ? 20.398 3.567 16.029 1.00 38.59 260 GLY A O 1
ATOM 2134 N N . SER A 1 261 ? 19.906 3.076 13.908 1.00 27.56 261 SER A N 1
ATOM 2135 C CA . SER A 1 261 ? 20.846 4.047 13.334 1.00 27.56 261 SER A CA 1
ATOM 2136 C C . SER A 1 261 ? 20.232 4.721 12.110 1.00 27.56 261 SER A C 1
ATOM 2138 O O . SER A 1 261 ? 20.645 4.553 10.968 1.00 27.56 261 SER A O 1
ATOM 2140 N N . VAL A 1 262 ? 19.200 5.526 12.376 1.00 38.38 262 VAL A N 1
ATOM 2141 C CA . VAL A 1 262 ? 19.055 6.785 11.640 1.00 38.38 262 VAL A CA 1
ATOM 2142 C C . VAL A 1 262 ? 20.028 7.750 12.294 1.00 38.38 262 VAL A C 1
ATOM 2144 O O . VAL A 1 262 ? 19.789 8.144 13.431 1.00 38.38 262 VAL A O 1
ATOM 2147 N N . GLN A 1 263 ? 21.095 8.116 11.594 1.00 23.91 263 GLN A N 1
ATOM 2148 C CA . GLN A 1 263 ? 21.834 9.358 11.818 1.00 23.91 263 GLN A CA 1
ATOM 2149 C C . GLN A 1 263 ? 22.560 9.745 10.522 1.00 23.91 263 GLN A C 1
ATOM 2151 O O . GLN A 1 263 ? 23.040 8.854 9.821 1.00 23.91 263 GLN A O 1
ATOM 2156 N N . PRO A 1 264 ? 22.804 11.042 10.308 1.00 35.00 264 PRO A N 1
ATOM 2157 C CA . PRO A 1 264 ? 21.852 12.121 10.049 1.00 35.00 264 PRO A CA 1
ATOM 2158 C C . PRO A 1 264 ? 21.694 12.395 8.543 1.00 35.00 264 PRO A C 1
ATOM 2160 O O . PRO A 1 264 ? 22.635 12.100 7.772 1.00 35.00 264 PRO A O 1
#

Sequence (264 aa):
MCKNDVLQFELEQAFQAVAQEQGETAVPAIRSIILTNLDQGRIETWLGTDARRTAPAYVRLVAQKYTQYKGYLYQIQVEKTLEVWEALYATLQKWAYNYLLRKSFYRNPATSQLATTYATEAAMVLLAARFPYDRNFEPWAHVLLINICRREMRRSNKASQIPDEKLVELNDELFRTSNPSAFRNQGSQELRYALVDAIESLSQETWQQVLLLRYFHNLSPADIAEMTGKTPSAIYNLHFKAMAALREVWHEKGYNYDRGSVQP